Protein AF-A0A511KF56-F1 (afdb_monomer)

Sequence (236 aa):
MLDELYIPGSHETLALHYPLLSSLCQTLPLTSQLTLGIRFLDLRFNLTQKGELWAYHGLVPQRRRAEEVFGEVYSWLEGWEGRQETVIVSIKQENDTPPDLFASVLISLIRSTTPLPSSPSNRTPESLWYTQKEWPQLGDVRGKAVLFCRFAWKGYGLHPVRWLNDQHVAWTTEIGGRDSLVQDWPPSVSRSSTQPLHRSSPLQPPKLPESHTEYRSSLARPSPLFIPQPPQKVGA

Mean predicted aligned error: 12.18 Å

Structure (mmCIF, N/CA/C/O backbone):
data_AF-A0A511KF56-F1
#
_entry.id   AF-A0A511KF56-F1
#
loop_
_atom_site.group_PDB
_atom_site.id
_atom_site.type_symbol
_atom_site.label_atom_id
_atom_site.label_alt_id
_atom_site.label_comp_id
_atom_site.label_asym_id
_atom_site.label_entity_id
_atom_site.label_seq_id
_atom_site.pdbx_PDB_ins_code
_atom_site.Cartn_x
_atom_site.Cartn_y
_atom_site.Cartn_z
_atom_site.occupancy
_atom_site.B_iso_or_equiv
_atom_site.auth_seq_id
_atom_site.auth_comp_id
_atom_site.auth_asym_id
_atom_site.auth_atom_id
_atom_site.pdbx_PDB_model_num
ATOM 1 N N . MET A 1 1 ? -18.863 -9.610 0.327 1.00 93.06 1 MET A N 1
ATOM 2 C CA . MET A 1 1 ? -17.451 -9.627 0.778 1.00 93.06 1 MET A CA 1
ATOM 3 C C . MET A 1 1 ? -16.686 -8.483 0.116 1.00 93.06 1 MET A C 1
ATOM 5 O O . MET A 1 1 ? -17.299 -7.754 -0.654 1.00 93.06 1 MET A O 1
ATOM 9 N N . LEU A 1 2 ? -15.409 -8.249 0.446 1.00 97.12 2 LEU A N 1
ATOM 10 C CA . LEU A 1 2 ? -14.642 -7.152 -0.168 1.00 97.12 2 LEU A CA 1
ATOM 11 C C . LEU A 1 2 ? -14.346 -7.389 -1.664 1.00 97.12 2 LEU A C 1
ATOM 13 O O . LEU A 1 2 ? -14.425 -6.457 -2.454 1.00 97.12 2 LEU A O 1
ATOM 17 N N . ASP A 1 3 ? -14.069 -8.631 -2.054 1.00 95.38 3 ASP A N 1
ATOM 18 C CA . ASP A 1 3 ? -13.770 -9.079 -3.427 1.00 95.38 3 ASP A CA 1
ATOM 19 C C . ASP A 1 3 ? -14.988 -9.128 -4.367 1.00 95.38 3 ASP A C 1
ATOM 21 O O . ASP A 1 3 ? -14.855 -9.450 -5.543 1.00 95.38 3 ASP A O 1
ATOM 25 N N . GLU A 1 4 ? -16.179 -8.797 -3.869 1.00 96.62 4 GLU A N 1
ATOM 26 C CA . GLU A 1 4 ? -17.421 -8.732 -4.655 1.00 96.62 4 GLU A CA 1
ATOM 27 C C . GLU A 1 4 ? -17.756 -7.299 -5.103 1.00 96.62 4 GLU A C 1
ATOM 29 O O . GLU A 1 4 ? -18.782 -7.062 -5.741 1.00 96.62 4 GLU A O 1
ATOM 34 N N . LEU A 1 5 ? -16.917 -6.323 -4.742 1.00 97.44 5 LEU A N 1
ATOM 35 C CA . LEU A 1 5 ? -17.137 -4.909 -5.026 1.00 97.44 5 LEU A CA 1
ATOM 36 C C . LEU A 1 5 ? -16.360 -4.451 -6.261 1.00 97.44 5 LEU A C 1
ATOM 38 O O . LEU A 1 5 ? -15.229 -4.868 -6.506 1.00 97.44 5 LEU A O 1
ATOM 42 N N . TYR A 1 6 ? -16.930 -3.486 -6.980 1.00 98.00 6 TYR A N 1
ATOM 43 C CA . TYR A 1 6 ? -16.180 -2.702 -7.957 1.00 98.00 6 TYR A CA 1
ATOM 44 C C . TYR A 1 6 ? -15.348 -1.649 -7.225 1.00 98.00 6 TYR A C 1
ATOM 46 O O . TYR A 1 6 ? -15.877 -0.644 -6.752 1.00 98.00 6 TYR A O 1
ATOM 54 N N . ILE A 1 7 ? -14.045 -1.901 -7.120 1.00 98.12 7 ILE A N 1
ATOM 55 C CA . ILE A 1 7 ? -13.109 -1.055 -6.381 1.00 98.12 7 ILE A CA 1
ATOM 56 C C . ILE A 1 7 ? -12.202 -0.320 -7.375 1.00 98.12 7 ILE A C 1
ATOM 58 O O . ILE A 1 7 ? -11.411 -0.970 -8.061 1.00 98.12 7 ILE A O 1
ATOM 62 N N . PRO A 1 8 ? -12.270 1.020 -7.472 1.00 98.50 8 PRO A N 1
ATOM 63 C CA . PRO A 1 8 ? -11.330 1.771 -8.290 1.00 98.50 8 PRO A CA 1
ATOM 64 C C . PRO A 1 8 ? -9.941 1.781 -7.638 1.00 98.50 8 PRO A C 1
ATOM 66 O O . PRO A 1 8 ? -9.791 1.978 -6.425 1.00 98.50 8 PRO A O 1
ATOM 69 N N . GLY A 1 9 ? -8.920 1.599 -8.471 1.00 98.44 9 GLY A N 1
ATOM 70 C CA . GLY A 1 9 ? -7.522 1.610 -8.065 1.00 98.44 9 GLY A CA 1
ATOM 71 C C . GLY A 1 9 ? -6.667 2.555 -8.894 1.00 98.44 9 GLY A C 1
ATOM 72 O O . GLY A 1 9 ? -7.066 2.971 -9.982 1.00 98.44 9 GLY A O 1
ATOM 73 N N . SER A 1 10 ? -5.477 2.874 -8.391 1.00 98.25 10 SER A N 1
ATOM 74 C CA . SER A 1 10 ? -4.463 3.625 -9.130 1.00 98.25 10 SER A CA 1
ATOM 75 C C . SER A 1 10 ? -3.207 2.782 -9.352 1.00 98.25 10 SER A C 1
ATOM 77 O O . SER A 1 10 ? -2.616 2.265 -8.408 1.00 98.25 10 SER A O 1
ATOM 79 N N . HIS A 1 11 ? -2.807 2.633 -10.619 1.00 96.31 11 HIS A N 1
ATOM 80 C CA . HIS A 1 11 ? -1.543 2.000 -11.007 1.00 96.31 11 HIS A CA 1
ATOM 81 C C . HIS A 1 11 ? -0.372 2.915 -10.646 1.00 96.31 11 HIS A C 1
ATOM 83 O O . HIS A 1 11 ? -0.421 4.103 -10.983 1.00 96.31 11 HIS A O 1
ATOM 89 N N . GLU A 1 12 ? 0.675 2.369 -10.016 1.00 95.56 12 GLU A N 1
ATOM 90 C CA . GLU A 1 12 ? 1.849 3.143 -9.594 1.00 95.56 12 GLU A CA 1
ATOM 91 C C . GLU A 1 12 ? 1.423 4.416 -8.840 1.00 95.56 12 GLU A C 1
ATOM 93 O O . GLU A 1 12 ? 1.700 5.541 -9.255 1.00 95.56 12 GLU A O 1
ATOM 98 N N . THR A 1 13 ? 0.672 4.253 -7.746 1.00 98.44 13 THR A N 1
ATOM 99 C CA . THR A 1 13 ? -0.042 5.327 -7.025 1.00 98.44 13 THR A CA 1
ATOM 100 C C . THR A 1 13 ? 0.830 6.550 -6.713 1.00 98.44 13 THR A C 1
ATOM 102 O O . THR A 1 13 ? 0.325 7.670 -6.652 1.00 98.44 13 THR A O 1
ATOM 105 N N . LEU A 1 14 ? 2.134 6.350 -6.503 1.00 97.44 14 LEU A N 1
ATOM 106 C CA . LEU A 1 14 ? 3.089 7.396 -6.124 1.00 97.44 14 LEU A CA 1
ATOM 107 C C . LEU A 1 14 ? 3.925 7.927 -7.300 1.00 97.44 14 LEU A C 1
ATOM 109 O O . LEU A 1 14 ? 4.805 8.759 -7.086 1.00 97.44 14 LEU A O 1
ATOM 113 N N . ALA A 1 15 ? 3.676 7.464 -8.527 1.00 95.44 15 ALA A N 1
ATOM 114 C CA . ALA A 1 15 ? 4.415 7.854 -9.723 1.00 95.44 15 ALA A CA 1
ATOM 115 C C . ALA A 1 15 ? 4.021 9.257 -10.215 1.00 95.44 15 ALA A C 1
ATOM 117 O O . ALA A 1 15 ? 3.260 9.410 -11.176 1.00 95.44 15 ALA A O 1
ATOM 118 N N . LEU A 1 16 ? 4.545 10.270 -9.515 1.00 92.69 16 LEU A N 1
ATOM 119 C CA . LEU A 1 16 ? 4.335 11.711 -9.724 1.00 92.69 16 LEU A CA 1
ATOM 120 C C . LEU A 1 16 ? 5.578 12.423 -10.285 1.00 92.69 16 LEU A C 1
ATOM 122 O O . LEU A 1 16 ? 5.525 13.613 -10.604 1.00 92.69 16 LEU A O 1
ATOM 126 N N . HIS A 1 17 ? 6.717 11.730 -10.369 1.00 87.62 17 HIS A N 1
ATOM 127 C CA . HIS A 1 17 ? 8.004 12.322 -10.712 1.00 87.62 17 HIS A CA 1
ATOM 128 C C . HIS A 1 17 ? 8.649 11.683 -11.951 1.00 87.62 17 HIS A C 1
ATOM 130 O O . HIS A 1 17 ? 8.542 10.485 -12.218 1.00 87.62 17 HIS A O 1
ATOM 136 N N . TYR A 1 18 ? 9.371 12.530 -12.687 1.00 74.25 18 TYR A N 1
ATOM 137 C CA . TYR A 1 18 ? 10.144 12.224 -13.892 1.00 74.25 18 TYR A CA 1
ATOM 138 C C . TYR A 1 18 ? 11.656 12.267 -13.562 1.00 74.25 18 TYR A C 1
ATOM 140 O O . TYR A 1 18 ? 12.053 12.860 -12.552 1.00 74.25 18 TYR A O 1
ATOM 148 N N . PRO A 1 19 ? 12.514 11.618 -14.372 1.00 65.44 19 PRO A N 1
ATOM 149 C CA . PRO A 1 19 ? 12.907 12.261 -15.628 1.00 65.44 19 PRO A CA 1
ATOM 150 C C . PRO A 1 19 ? 12.342 11.621 -16.904 1.00 65.44 19 PRO A C 1
ATOM 152 O O . PRO A 1 19 ? 12.416 12.237 -17.963 1.00 65.44 19 PRO A O 1
ATOM 155 N N . LEU A 1 20 ? 11.759 10.424 -16.827 1.00 67.19 20 LEU A N 1
ATOM 156 C CA . LEU A 1 20 ? 11.160 9.740 -17.975 1.00 67.19 20 LEU A CA 1
ATOM 157 C C . LEU A 1 20 ? 9.648 9.980 -17.980 1.00 67.19 20 LEU A C 1
ATOM 159 O O . LEU A 1 20 ? 8.991 9.744 -16.976 1.00 67.19 20 LEU A O 1
ATOM 163 N N . LEU A 1 21 ? 9.066 10.417 -19.102 1.00 64.31 21 LEU A N 1
ATOM 164 C CA . LEU A 1 21 ? 7.606 10.605 -19.187 1.00 64.31 21 LEU A CA 1
ATOM 165 C C . LEU A 1 21 ? 6.833 9.309 -18.896 1.00 64.31 21 LEU A C 1
ATOM 167 O O . LEU A 1 21 ? 5.733 9.364 -18.359 1.00 64.31 21 LEU A O 1
ATOM 171 N N . SER A 1 22 ? 7.427 8.148 -19.191 1.00 72.25 22 SER A N 1
ATOM 172 C CA . SER A 1 22 ? 6.848 6.840 -18.874 1.00 72.25 22 SER A CA 1
ATOM 173 C C . SER A 1 22 ? 6.740 6.558 -17.373 1.00 72.25 22 SER A C 1
ATOM 175 O O . SER A 1 22 ? 5.998 5.659 -17.001 1.00 72.25 22 SER A O 1
ATOM 177 N N . SER A 1 23 ? 7.449 7.303 -16.513 1.00 77.94 23 SER A N 1
ATOM 178 C CA . SER A 1 23 ? 7.392 7.133 -15.057 1.00 77.94 23 SER A CA 1
ATOM 179 C C . SER A 1 23 ? 6.344 8.013 -14.370 1.00 77.94 23 SER A C 1
ATOM 181 O O . SER A 1 23 ? 6.337 8.078 -13.145 1.00 77.94 23 SER A O 1
ATOM 183 N N . LEU A 1 24 ? 5.485 8.706 -15.129 1.00 88.25 24 LEU A N 1
ATOM 184 C CA . LEU A 1 24 ? 4.359 9.479 -14.607 1.00 88.25 24 LEU A CA 1
ATOM 185 C C . LEU A 1 24 ? 3.056 8.708 -14.852 1.00 88.25 24 LEU A C 1
ATOM 187 O O . LEU A 1 24 ? 2.599 8.605 -15.989 1.00 88.25 24 LEU A O 1
ATOM 191 N N . CYS A 1 25 ? 2.450 8.179 -13.790 1.00 92.50 25 CYS A N 1
ATOM 192 C CA . CYS A 1 25 ? 1.157 7.487 -13.878 1.00 92.50 25 CYS A CA 1
ATOM 193 C C . CYS A 1 25 ? 0.024 8.264 -13.218 1.00 92.50 25 CYS A C 1
ATOM 195 O O . CYS A 1 25 ? -1.136 8.043 -13.553 1.00 92.50 25 CYS A O 1
ATOM 197 N N . GLN A 1 26 ? 0.355 9.162 -12.292 1.00 95.50 26 GLN A N 1
ATOM 198 C CA . GLN A 1 26 ? -0.613 9.928 -11.522 1.00 95.50 26 GLN A CA 1
ATOM 199 C C . GLN A 1 26 ? -0.331 11.425 -11.652 1.00 95.50 26 GLN A C 1
ATOM 201 O O . GLN A 1 26 ? 0.786 11.848 -11.942 1.00 95.50 26 GLN A O 1
ATOM 206 N N . THR A 1 27 ? -1.356 12.241 -11.422 1.00 94.75 27 THR A N 1
ATOM 207 C CA . THR A 1 27 ? -1.245 13.711 -11.352 1.00 94.75 27 THR A CA 1
ATOM 208 C C . THR A 1 27 ? -1.659 14.264 -9.992 1.00 94.75 27 THR A C 1
ATOM 210 O O . THR A 1 27 ? -1.502 15.456 -9.736 1.00 94.75 27 THR A O 1
ATOM 213 N N . LEU A 1 28 ? -2.177 13.403 -9.111 1.00 97.00 28 LEU A N 1
ATOM 214 C CA . LEU A 1 28 ? -2.711 13.766 -7.806 1.00 97.00 28 LEU A CA 1
ATOM 215 C C . LEU A 1 28 ? -1.928 13.074 -6.685 1.00 97.00 28 LEU A C 1
ATOM 217 O O . LEU A 1 28 ? -1.589 11.896 -6.823 1.00 97.00 28 LEU A O 1
ATOM 221 N N . PRO A 1 29 ? -1.680 13.759 -5.556 1.00 97.12 29 PRO A N 1
ATOM 222 C CA . PRO A 1 29 ? -1.069 13.131 -4.393 1.00 97.12 29 PRO A CA 1
ATOM 223 C C . PRO A 1 29 ? -1.988 12.054 -3.802 1.00 97.12 29 PRO A C 1
ATOM 225 O O . PRO A 1 29 ? -3.200 12.052 -4.029 1.00 97.12 29 PRO A O 1
ATOM 228 N N . LEU A 1 30 ? -1.400 11.153 -3.013 1.00 98.38 30 LEU A N 1
ATOM 229 C CA . LEU A 1 30 ? -2.086 10.020 -2.389 1.00 98.38 30 LEU A CA 1
ATOM 230 C C . LEU A 1 30 ? -3.368 10.432 -1.647 1.00 98.38 30 LEU A C 1
ATOM 232 O O . LEU A 1 30 ? -4.427 9.856 -1.886 1.00 98.38 30 LEU A O 1
ATOM 236 N N . THR A 1 31 ? -3.299 11.451 -0.789 1.00 97.00 31 THR A N 1
ATOM 237 C CA . THR A 1 31 ? -4.468 11.933 -0.035 1.00 97.00 31 THR A CA 1
ATOM 238 C C . THR A 1 31 ? -5.609 12.388 -0.941 1.00 97.00 31 THR A C 1
ATOM 240 O O . THR A 1 31 ? -6.760 12.054 -0.681 1.00 97.00 31 THR A O 1
ATOM 243 N N . SER A 1 32 ? -5.311 13.082 -2.044 1.00 98.25 32 SER A N 1
ATOM 244 C CA . SER A 1 32 ? -6.328 13.481 -3.022 1.00 98.25 32 SER A CA 1
ATOM 245 C C . SER A 1 32 ? -6.925 12.286 -3.763 1.00 98.25 32 SER A C 1
ATOM 247 O O . SER A 1 32 ? -8.130 12.273 -3.993 1.00 98.25 32 SER A O 1
ATOM 249 N N . GLN A 1 33 ? -6.123 11.273 -4.110 1.00 98.62 33 GLN A N 1
ATOM 250 C CA . GLN A 1 33 ? -6.638 10.037 -4.711 1.00 98.62 33 GLN A CA 1
ATOM 251 C C . GLN A 1 33 ? -7.635 9.343 -3.769 1.00 98.62 33 GLN A C 1
ATOM 253 O O . GLN A 1 33 ? -8.717 8.949 -4.205 1.00 98.62 33 GLN A O 1
ATOM 258 N N . LEU A 1 34 ? -7.312 9.262 -2.472 1.00 98.56 34 LEU A N 1
ATOM 259 C CA . LEU A 1 34 ? -8.204 8.710 -1.449 1.00 98.56 34 LEU A CA 1
ATOM 260 C C . LEU A 1 34 ? -9.501 9.527 -1.329 1.00 98.56 34 LEU A C 1
ATOM 262 O O . LEU A 1 34 ? -10.582 8.951 -1.409 1.00 98.56 34 LEU A O 1
ATOM 266 N N . THR A 1 35 ? -9.431 10.857 -1.231 1.00 97.62 35 THR A N 1
ATOM 267 C CA . THR A 1 35 ? -10.632 11.718 -1.178 1.00 97.62 35 THR A CA 1
ATOM 268 C C . THR A 1 35 ? -11.516 11.593 -2.425 1.00 97.62 35 THR A C 1
ATOM 270 O O . THR A 1 35 ? -12.730 11.751 -2.342 1.00 97.62 35 THR A O 1
ATOM 273 N N . LEU A 1 36 ? -10.934 11.293 -3.588 1.00 98.12 36 LEU A N 1
ATOM 274 C CA . LEU A 1 36 ? -11.670 11.104 -4.844 1.00 98.12 36 LEU A CA 1
ATOM 275 C C . LEU A 1 36 ? -12.183 9.671 -5.053 1.00 98.12 36 LEU A C 1
ATOM 277 O O . LEU A 1 36 ? -12.691 9.352 -6.127 1.00 98.12 36 LEU A O 1
ATOM 281 N N . GLY A 1 37 ? -12.081 8.813 -4.037 1.00 98.12 37 GLY A N 1
ATOM 282 C CA . GLY A 1 37 ? -12.701 7.492 -4.039 1.00 98.12 37 GLY A CA 1
ATOM 283 C C . GLY A 1 37 ? -11.796 6.347 -4.482 1.00 98.12 37 GLY A C 1
ATOM 284 O O . GLY A 1 37 ? -12.292 5.231 -4.596 1.00 98.12 37 GLY A O 1
ATOM 285 N N . ILE A 1 38 ? -10.490 6.558 -4.696 1.00 98.69 38 ILE A N 1
ATOM 286 C CA . ILE A 1 38 ? -9.555 5.439 -4.904 1.00 98.69 38 ILE A CA 1
ATOM 287 C C . ILE A 1 38 ? -9.480 4.607 -3.619 1.00 98.69 38 ILE A C 1
ATOM 289 O O . ILE A 1 38 ? -9.321 5.146 -2.520 1.00 98.69 38 ILE A O 1
ATOM 293 N N . ARG A 1 39 ? -9.612 3.284 -3.753 1.00 98.69 39 ARG A N 1
ATOM 294 C CA . ARG A 1 39 ? -9.597 2.326 -2.631 1.00 98.69 39 ARG A CA 1
ATOM 295 C C . ARG A 1 39 ? -8.690 1.116 -2.881 1.00 98.69 39 ARG A C 1
ATOM 297 O O . ARG A 1 39 ? -8.600 0.246 -2.022 1.00 98.69 39 ARG A O 1
ATOM 304 N N . PHE A 1 40 ? -7.977 1.077 -4.007 1.00 98.75 40 PHE A N 1
ATOM 305 C CA . PHE A 1 40 ? -6.888 0.133 -4.263 1.00 98.75 40 PHE A CA 1
ATOM 306 C C . PHE A 1 40 ? -5.625 0.903 -4.673 1.00 98.75 40 PHE A C 1
ATOM 308 O O . PHE A 1 40 ? -5.606 1.580 -5.699 1.00 98.75 40 PHE A O 1
ATOM 315 N N . LEU A 1 41 ? -4.568 0.814 -3.871 1.00 98.88 41 LEU A N 1
ATOM 316 C CA . LEU A 1 41 ? -3.307 1.523 -4.094 1.00 98.88 41 LEU A CA 1
ATOM 317 C C . LEU A 1 41 ? -2.236 0.537 -4.558 1.00 98.88 41 LEU A C 1
ATOM 319 O O . LEU A 1 41 ? -1.963 -0.428 -3.850 1.00 98.88 41 LEU A O 1
ATOM 323 N N . ASP A 1 42 ? -1.609 0.783 -5.706 1.00 98.56 42 ASP A N 1
ATOM 324 C CA . ASP A 1 42 ? -0.425 0.053 -6.167 1.00 98.56 42 ASP A CA 1
ATOM 325 C C . ASP A 1 42 ? 0.839 0.800 -5.722 1.00 98.56 42 ASP A C 1
ATOM 327 O O . ASP A 1 42 ? 1.314 1.725 -6.387 1.00 98.56 42 ASP A O 1
ATOM 331 N N . LEU A 1 43 ? 1.358 0.424 -4.552 1.00 98.56 43 LEU A N 1
ATOM 332 C CA . LEU A 1 43 ? 2.569 0.980 -3.959 1.00 98.56 43 LEU A CA 1
ATOM 333 C C . LEU A 1 43 ? 3.774 0.106 -4.292 1.00 98.56 43 LEU A C 1
ATOM 335 O O . LEU A 1 43 ? 3.788 -1.103 -4.052 1.00 98.56 43 LEU A O 1
ATOM 339 N N . ARG A 1 44 ? 4.823 0.733 -4.812 1.00 98.00 44 ARG A N 1
ATOM 340 C CA . ARG A 1 44 ? 6.001 0.033 -5.314 1.00 98.00 44 ARG A CA 1
ATOM 341 C C . ARG A 1 44 ? 7.259 0.584 -4.674 1.00 98.00 44 ARG A C 1
ATOM 343 O O . ARG A 1 44 ? 7.478 1.796 -4.683 1.00 98.00 44 ARG A O 1
ATOM 350 N N . PHE A 1 45 ? 8.064 -0.293 -4.078 1.00 98.31 45 PHE A N 1
ATOM 351 C CA . PHE A 1 45 ? 9.199 0.117 -3.257 1.00 98.31 45 PHE A CA 1
ATOM 352 C C . PHE A 1 45 ? 10.491 -0.618 -3.606 1.00 98.31 45 PHE A C 1
ATOM 354 O O . PHE A 1 45 ? 10.500 -1.818 -3.878 1.00 98.31 45 PHE A O 1
ATOM 361 N N . ASN A 1 46 ? 11.601 0.106 -3.481 1.00 97.62 46 ASN A N 1
ATOM 362 C CA . ASN A 1 46 ? 12.943 -0.451 -3.399 1.00 97.62 46 ASN A CA 1
ATOM 363 C C . ASN A 1 46 ? 13.405 -0.482 -1.947 1.00 97.62 46 ASN A C 1
ATOM 365 O O . ASN A 1 46 ? 13.263 0.511 -1.229 1.00 97.62 46 ASN A O 1
ATOM 369 N N . LEU A 1 47 ? 14.036 -1.587 -1.552 1.00 98.12 47 LEU A N 1
ATOM 370 C CA . LEU A 1 47 ? 14.832 -1.637 -0.333 1.00 98.12 47 LEU A CA 1
ATOM 371 C C . LEU A 1 47 ? 16.227 -1.069 -0.606 1.00 98.12 47 LEU A C 1
ATOM 373 O O . LEU A 1 47 ? 16.964 -1.584 -1.451 1.00 98.12 47 LEU A O 1
ATOM 377 N N . THR A 1 48 ? 16.589 -0.001 0.098 1.00 96.94 48 THR A N 1
ATOM 378 C CA . THR A 1 48 ? 17.906 0.632 -0.017 1.00 96.94 48 THR A CA 1
ATOM 379 C C . THR A 1 48 ? 18.951 -0.102 0.822 1.00 96.94 48 THR A C 1
ATOM 381 O O . THR A 1 48 ? 18.633 -0.817 1.770 1.00 96.94 48 THR A O 1
ATOM 384 N N . GLN A 1 49 ? 20.233 0.143 0.537 1.00 94.62 49 GLN A N 1
ATOM 385 C CA . GLN A 1 49 ? 21.350 -0.385 1.336 1.00 94.62 49 GLN A CA 1
ATOM 386 C C . GLN A 1 49 ? 21.327 0.075 2.804 1.00 94.62 49 GLN A C 1
ATOM 388 O O . GLN A 1 49 ? 21.949 -0.557 3.651 1.00 94.62 49 GLN A O 1
ATOM 393 N N . LYS A 1 50 ? 20.609 1.163 3.112 1.00 95.19 50 LYS A N 1
ATOM 394 C CA . LYS A 1 50 ? 20.422 1.667 4.480 1.00 95.19 50 LYS A CA 1
ATOM 395 C C . LYS A 1 50 ? 19.294 0.954 5.236 1.00 95.19 50 LYS A C 1
ATOM 397 O O . LYS A 1 50 ? 19.043 1.294 6.384 1.00 95.19 50 LYS A O 1
ATOM 402 N N . GLY A 1 51 ? 18.613 -0.009 4.609 1.00 96.38 51 GLY A N 1
ATOM 403 C CA . GLY A 1 51 ? 17.481 -0.712 5.212 1.00 96.38 51 GLY A CA 1
ATOM 404 C C . GLY A 1 51 ? 16.165 0.067 5.150 1.00 96.38 51 GLY A C 1
ATOM 405 O O . GLY A 1 51 ? 15.271 -0.192 5.946 1.00 96.38 51 GLY A O 1
ATOM 406 N N . GLU A 1 52 ? 16.037 1.026 4.229 1.00 97.12 52 GLU A N 1
ATOM 407 C CA . GLU A 1 52 ? 14.840 1.865 4.088 1.00 97.12 52 GLU A CA 1
ATOM 408 C C . GLU A 1 52 ? 14.031 1.472 2.850 1.00 97.12 52 GLU A C 1
ATOM 410 O O . GLU A 1 52 ? 14.605 1.135 1.813 1.00 97.12 52 GLU A O 1
ATOM 415 N N . LEU A 1 53 ? 12.706 1.606 2.923 1.00 98.38 53 LEU A N 1
ATOM 416 C CA . LEU A 1 53 ? 11.816 1.432 1.776 1.00 98.38 53 LEU A CA 1
ATOM 417 C C . LEU A 1 53 ? 11.483 2.786 1.144 1.00 98.38 53 LEU A C 1
ATOM 419 O O . LEU A 1 53 ? 10.901 3.666 1.784 1.00 98.38 53 LEU A O 1
ATOM 423 N N . TRP A 1 54 ? 11.835 2.936 -0.130 1.00 98.25 54 TRP A N 1
ATOM 424 C CA . TRP A 1 54 ? 11.599 4.145 -0.919 1.00 98.25 54 TRP A CA 1
ATOM 425 C C . TRP A 1 54 ? 10.752 3.838 -2.143 1.00 98.25 54 TRP A C 1
ATOM 427 O O . TRP A 1 54 ? 10.928 2.788 -2.756 1.00 98.25 54 TRP A O 1
ATOM 437 N N . ALA A 1 55 ? 9.842 4.744 -2.498 1.00 97.88 55 ALA A N 1
ATOM 438 C CA . ALA A 1 55 ? 8.939 4.574 -3.630 1.00 97.88 55 ALA A CA 1
ATOM 439 C C . ALA A 1 55 ? 9.683 4.700 -4.965 1.00 97.88 55 ALA A C 1
ATOM 441 O O . ALA A 1 55 ? 10.479 5.629 -5.150 1.00 97.88 55 ALA A O 1
ATOM 442 N N . TYR A 1 56 ? 9.408 3.785 -5.893 1.00 95.50 56 TYR A N 1
ATOM 443 C CA . TYR A 1 56 ? 10.026 3.723 -7.218 1.00 95.50 56 TYR A CA 1
ATOM 444 C C . TYR A 1 56 ? 9.005 3.323 -8.277 1.00 95.50 56 TYR A C 1
ATOM 446 O O . TYR A 1 56 ? 8.114 2.534 -8.001 1.00 95.50 56 TYR A O 1
ATOM 454 N N . HIS A 1 57 ? 9.204 3.832 -9.491 1.00 93.62 57 HIS A N 1
ATOM 455 C CA . HIS A 1 57 ? 8.598 3.309 -10.712 1.00 93.62 57 HIS A CA 1
ATOM 456 C C . HIS A 1 57 ? 9.746 2.757 -11.561 1.00 93.62 57 HIS A C 1
ATOM 458 O O . HIS A 1 57 ? 10.496 3.529 -12.175 1.00 93.62 57 HIS A O 1
ATOM 464 N N . GLY A 1 58 ? 9.932 1.435 -11.564 1.00 89.00 58 GLY A N 1
ATOM 465 C CA . GLY A 1 58 ? 11.122 0.800 -12.130 1.00 89.00 58 GLY A CA 1
ATOM 466 C C . GLY A 1 58 ? 12.404 1.417 -11.558 1.00 89.00 58 GLY A C 1
ATOM 467 O O . GLY A 1 58 ? 12.644 1.408 -10.353 1.00 89.00 58 GLY A O 1
ATOM 468 N N . LEU A 1 59 ? 13.221 2.030 -12.419 1.00 89.31 59 LEU A N 1
ATOM 469 C CA . LEU A 1 59 ? 14.477 2.678 -12.013 1.00 89.31 59 LEU A CA 1
ATOM 470 C C . LEU A 1 59 ? 14.311 4.122 -11.503 1.00 89.31 59 LEU A C 1
ATOM 472 O O . LEU A 1 59 ? 15.289 4.724 -11.058 1.00 89.31 59 LEU A O 1
ATOM 476 N N . VAL A 1 60 ? 13.111 4.708 -11.580 1.00 92.12 60 VAL A N 1
ATOM 477 C CA . VAL A 1 60 ? 12.898 6.129 -11.274 1.00 92.12 60 VAL A CA 1
ATOM 478 C C . VAL A 1 60 ? 12.438 6.323 -9.823 1.00 92.12 60 VAL A C 1
ATOM 480 O O . VAL A 1 60 ? 11.326 5.904 -9.487 1.00 92.12 60 VAL A O 1
ATOM 483 N N . PRO A 1 61 ? 13.229 7.004 -8.967 1.00 93.75 61 PRO A N 1
ATOM 484 C CA . PRO A 1 61 ? 12.834 7.293 -7.594 1.00 93.75 61 PRO A CA 1
ATOM 485 C C . PRO A 1 61 ? 11.678 8.293 -7.548 1.00 93.75 61 PRO A C 1
ATOM 487 O O . PRO A 1 61 ? 11.752 9.380 -8.123 1.00 93.75 61 PRO A O 1
ATOM 490 N N . GLN A 1 62 ? 10.652 7.970 -6.765 1.00 95.75 62 GLN A N 1
ATOM 491 C CA . GLN A 1 62 ? 9.469 8.810 -6.567 1.00 95.75 62 GLN A CA 1
ATOM 492 C C . GLN A 1 62 ? 9.565 9.690 -5.315 1.00 95.75 62 GLN A C 1
ATOM 494 O O . GLN A 1 62 ? 8.588 10.306 -4.917 1.00 95.75 62 GLN A O 1
ATOM 499 N N . ARG A 1 63 ? 10.753 9.789 -4.699 1.00 94.69 63 ARG A N 1
ATOM 500 C CA . ARG A 1 63 ? 11.073 10.748 -3.617 1.00 94.69 63 ARG A CA 1
ATOM 501 C C . ARG A 1 63 ? 10.165 10.663 -2.382 1.00 94.69 63 ARG A C 1
ATOM 503 O O . ARG A 1 63 ? 10.020 11.645 -1.662 1.00 94.69 63 ARG A O 1
ATOM 510 N N . ARG A 1 64 ? 9.576 9.497 -2.126 1.00 96.62 64 ARG A N 1
ATOM 511 C CA . ARG A 1 64 ? 8.688 9.244 -0.987 1.00 96.62 64 ARG A CA 1
ATOM 512 C C . ARG A 1 64 ? 9.185 8.038 -0.205 1.00 96.62 64 ARG A C 1
ATOM 514 O O . ARG A 1 64 ? 9.439 6.990 -0.804 1.00 96.62 64 ARG A O 1
ATOM 521 N N . ARG A 1 65 ? 9.313 8.172 1.116 1.00 97.62 65 ARG A N 1
ATOM 522 C CA . ARG A 1 65 ? 9.589 7.033 2.005 1.00 97.62 65 ARG A CA 1
ATOM 523 C C . ARG A 1 65 ? 8.293 6.293 2.309 1.00 97.62 65 ARG A C 1
ATOM 525 O O . ARG A 1 65 ? 7.250 6.924 2.467 1.00 97.62 65 ARG A O 1
ATOM 532 N N . ALA A 1 66 ? 8.356 4.969 2.433 1.00 97.75 66 ALA A N 1
ATOM 533 C CA . ALA A 1 66 ? 7.183 4.171 2.792 1.00 97.75 66 ALA A CA 1
ATOM 534 C C . ALA A 1 66 ? 6.586 4.591 4.151 1.00 97.75 66 ALA A C 1
ATOM 536 O O . ALA A 1 66 ? 5.371 4.601 4.298 1.00 97.75 66 ALA A O 1
ATOM 537 N N . GLU A 1 67 ? 7.422 5.025 5.101 1.00 96.00 67 GLU A N 1
ATOM 538 C CA . GLU A 1 67 ? 6.993 5.561 6.403 1.00 96.00 67 GLU A CA 1
ATOM 539 C C . GLU A 1 67 ? 6.041 6.760 6.257 1.00 96.00 67 GLU A C 1
ATOM 541 O O . GLU A 1 67 ? 4.958 6.782 6.836 1.00 96.00 67 GLU A O 1
ATOM 546 N N . GLU A 1 68 ? 6.406 7.735 5.418 1.00 96.06 68 GLU A N 1
ATOM 547 C CA . GLU A 1 68 ? 5.587 8.925 5.149 1.00 96.06 68 GLU A CA 1
ATOM 548 C C . GLU A 1 68 ? 4.266 8.545 4.473 1.00 96.06 68 GLU A C 1
ATOM 550 O O . GLU A 1 68 ? 3.213 9.103 4.767 1.00 96.06 68 GLU A O 1
ATOM 555 N N . VAL A 1 69 ? 4.329 7.584 3.550 1.00 97.44 69 VAL A N 1
ATOM 556 C CA . VAL A 1 69 ? 3.168 7.076 2.813 1.00 97.44 69 VAL A CA 1
ATOM 557 C C . VAL A 1 69 ? 2.194 6.371 3.758 1.00 97.44 69 VAL A C 1
ATOM 559 O O . VAL A 1 69 ? 0.996 6.639 3.705 1.00 97.44 69 VAL A O 1
ATOM 562 N N . PHE A 1 70 ? 2.682 5.512 4.653 1.00 96.69 70 PHE A N 1
ATOM 563 C CA . PHE A 1 70 ? 1.837 4.846 5.644 1.00 96.69 70 PHE A CA 1
ATOM 564 C C . PHE A 1 70 ? 1.259 5.834 6.655 1.00 96.69 70 PHE A C 1
ATOM 566 O O . PHE A 1 70 ? 0.078 5.728 6.973 1.00 96.69 70 PHE A O 1
ATOM 573 N N . GLY A 1 71 ? 2.019 6.852 7.066 1.00 95.06 71 GLY A N 1
ATOM 574 C CA . GLY A 1 71 ? 1.495 7.951 7.878 1.00 95.06 71 GLY A CA 1
ATOM 575 C C . GLY A 1 71 ? 0.309 8.672 7.221 1.00 95.06 71 GLY A C 1
ATOM 576 O O . GLY A 1 71 ? -0.694 8.937 7.887 1.00 95.06 71 GLY A O 1
ATOM 577 N N . GLU A 1 72 ? 0.364 8.936 5.910 1.00 96.38 72 GLU A N 1
ATOM 578 C CA . GLU A 1 72 ? -0.765 9.511 5.158 1.00 96.38 72 GLU A CA 1
ATOM 579 C C . GLU A 1 72 ? -1.975 8.566 5.100 1.00 96.38 72 GLU A C 1
ATOM 581 O O . GLU A 1 72 ? -3.105 9.002 5.336 1.00 96.38 72 GLU A O 1
ATOM 586 N N . VAL A 1 73 ? -1.752 7.270 4.843 1.00 97.25 73 VAL A N 1
ATOM 587 C CA . VAL A 1 73 ? -2.825 6.259 4.844 1.00 97.25 73 VAL A CA 1
ATOM 588 C C . VAL A 1 73 ? -3.493 6.181 6.216 1.00 97.25 73 VAL A C 1
ATOM 590 O O . VAL A 1 73 ? -4.720 6.172 6.296 1.00 97.25 73 VAL A O 1
ATOM 593 N N . TYR A 1 74 ? -2.716 6.160 7.299 1.00 95.69 74 TYR A N 1
ATOM 594 C CA . TYR A 1 74 ? -3.249 6.082 8.661 1.00 95.69 74 TYR A CA 1
ATOM 595 C C . TYR A 1 74 ? -4.037 7.336 9.008 1.00 95.69 74 TYR A C 1
ATOM 597 O O . TYR A 1 74 ? -5.164 7.236 9.484 1.00 95.69 74 TYR A O 1
ATOM 605 N N . SER A 1 75 ? -3.497 8.507 8.667 1.00 94.88 75 SER A N 1
ATOM 606 C CA . SER A 1 75 ? -4.189 9.781 8.858 1.00 94.88 75 SER A CA 1
ATOM 607 C C . SER A 1 75 ? -5.552 9.795 8.163 1.00 94.88 75 SER A C 1
ATOM 609 O O . SER A 1 75 ? -6.539 10.240 8.748 1.00 94.88 75 SER A O 1
ATOM 611 N N . TRP A 1 76 ? -5.636 9.265 6.938 1.00 97.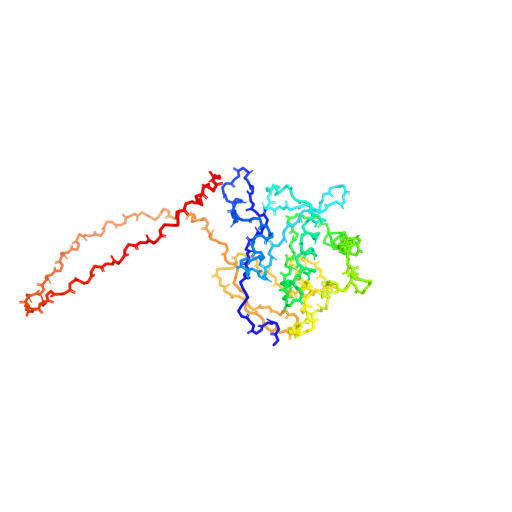12 76 TRP A N 1
ATOM 612 C CA . TRP A 1 76 ? -6.906 9.142 6.223 1.00 97.12 76 TRP A CA 1
ATOM 613 C C . TRP A 1 76 ? -7.848 8.120 6.877 1.00 97.12 76 TRP A C 1
ATOM 615 O O . TRP A 1 76 ? -8.999 8.460 7.150 1.00 97.12 76 TRP A O 1
ATOM 625 N N . LEU A 1 77 ? -7.363 6.912 7.199 1.00 96.81 77 LEU A N 1
ATOM 626 C CA . LEU A 1 77 ? -8.134 5.853 7.875 1.00 96.81 77 LEU A CA 1
ATOM 627 C C . LEU A 1 77 ? -8.692 6.291 9.234 1.00 96.81 77 LEU A C 1
ATOM 629 O O . LEU A 1 77 ? -9.700 5.760 9.697 1.00 96.81 77 LEU A O 1
ATOM 633 N N . GLU A 1 78 ? -8.019 7.222 9.902 1.00 93.75 78 GLU A N 1
ATOM 634 C CA . GLU A 1 78 ? -8.425 7.777 11.193 1.00 93.75 78 GLU A CA 1
ATOM 635 C C . GLU A 1 78 ? -9.336 8.994 11.078 1.00 93.75 78 GLU A C 1
ATOM 637 O O . GLU A 1 78 ? -9.995 9.348 12.063 1.00 93.75 78 GLU A O 1
ATOM 642 N N . GLY A 1 79 ? -9.423 9.584 9.888 1.00 93.81 79 GLY A N 1
ATOM 643 C CA . GLY A 1 79 ? -10.394 10.607 9.540 1.00 93.81 79 GLY A CA 1
ATOM 644 C C . GLY A 1 79 ? -11.823 10.067 9.477 1.00 93.81 79 GLY A C 1
ATOM 645 O O . GLY A 1 79 ? -12.076 8.863 9.504 1.00 93.81 79 GLY A O 1
ATOM 646 N N . TRP A 1 80 ? -12.787 10.984 9.391 1.00 92.69 80 TRP A N 1
ATOM 647 C CA . TRP A 1 80 ? -14.213 10.638 9.374 1.00 92.69 80 TRP A CA 1
ATOM 648 C C . TRP A 1 80 ? -14.566 9.674 8.224 1.00 92.69 80 TRP A C 1
ATOM 650 O O . TRP A 1 80 ? -15.266 8.691 8.450 1.00 92.69 80 TRP A O 1
ATOM 660 N N . GLU A 1 81 ? -14.040 9.946 7.024 1.00 95.06 81 GLU A N 1
ATOM 661 C CA . GLU A 1 81 ? -14.274 9.146 5.819 1.00 95.06 81 GLU A CA 1
ATOM 662 C C . GLU A 1 81 ? -13.618 7.768 5.960 1.00 95.06 81 GLU A C 1
ATOM 664 O O . GLU A 1 81 ? -14.295 6.744 5.893 1.00 95.06 81 GLU A O 1
ATOM 669 N N . GLY A 1 82 ? -12.313 7.736 6.243 1.00 95.88 82 GLY A N 1
ATOM 670 C CA . GLY A 1 82 ? -11.549 6.494 6.310 1.00 95.88 82 GLY A CA 1
ATOM 671 C C . GLY A 1 82 ? -12.034 5.518 7.381 1.00 95.88 82 GLY A C 1
ATOM 672 O O . GLY A 1 82 ? -11.952 4.313 7.171 1.00 95.88 82 GLY A O 1
ATOM 673 N N . ARG A 1 83 ? -12.627 5.995 8.486 1.00 95.31 83 ARG A N 1
ATOM 674 C CA . ARG A 1 83 ? -13.221 5.127 9.524 1.00 95.31 83 ARG A CA 1
ATOM 675 C C . ARG A 1 83 ? -14.410 4.306 9.032 1.00 95.31 83 ARG A C 1
ATOM 677 O O . ARG A 1 83 ? -14.684 3.253 9.601 1.00 95.31 83 ARG A O 1
ATOM 684 N N . GLN A 1 84 ? -15.121 4.790 8.017 1.00 96.75 84 GLN A N 1
ATOM 685 C CA . GLN A 1 84 ? -16.239 4.078 7.399 1.00 96.75 84 GLN A CA 1
ATOM 686 C C . GLN A 1 84 ? -15.813 3.309 6.148 1.00 96.75 84 GLN A C 1
ATOM 688 O O . GLN A 1 84 ? -16.551 2.450 5.679 1.00 96.75 84 GLN A O 1
ATOM 693 N N . GLU A 1 85 ? -14.621 3.571 5.632 1.00 98.31 85 GLU A N 1
ATOM 694 C CA . GLU A 1 85 ? -14.102 3.016 4.388 1.00 98.31 85 GLU A CA 1
ATOM 695 C C . GLU A 1 85 ? -12.978 2.005 4.654 1.00 98.31 85 GLU A C 1
ATOM 697 O O . GLU A 1 85 ? -12.595 1.748 5.791 1.00 98.31 85 GLU A O 1
ATOM 702 N N . THR A 1 86 ? -12.445 1.387 3.608 1.00 98.69 86 THR A N 1
ATOM 703 C CA . THR A 1 86 ? -11.257 0.528 3.688 1.00 98.69 86 THR A CA 1
ATOM 704 C C . THR A 1 86 ? -10.403 0.748 2.454 1.00 98.69 86 THR A C 1
ATOM 706 O O . THR A 1 86 ? -10.928 1.113 1.407 1.00 98.69 86 THR A O 1
ATOM 709 N N . VAL A 1 87 ? -9.097 0.528 2.549 1.00 98.81 87 VAL A N 1
ATOM 710 C CA . VAL A 1 87 ? -8.194 0.644 1.401 1.00 98.81 87 VAL A CA 1
ATOM 711 C C . VAL A 1 87 ? -7.378 -0.628 1.249 1.00 98.81 87 VAL A C 1
ATOM 713 O O . VAL A 1 87 ? -6.771 -1.104 2.204 1.00 98.81 87 VAL A O 1
ATOM 716 N N . ILE A 1 88 ? -7.349 -1.189 0.047 1.00 98.81 88 ILE A N 1
ATOM 717 C CA . ILE A 1 88 ? -6.439 -2.278 -0.297 1.00 98.81 88 ILE A CA 1
ATOM 718 C C . ILE A 1 88 ? -5.101 -1.649 -0.667 1.00 98.81 88 ILE A C 1
ATOM 720 O O . ILE A 1 88 ? -5.019 -0.826 -1.579 1.00 98.81 88 ILE A O 1
ATOM 724 N N . VAL A 1 89 ? -4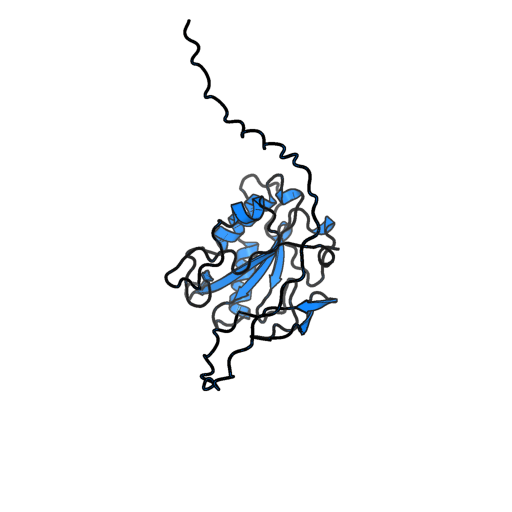.051 -2.029 0.049 1.00 98.69 89 VAL A N 1
ATOM 725 C CA . VAL A 1 89 ? -2.691 -1.552 -0.189 1.00 98.69 89 VAL A CA 1
ATOM 726 C C . VAL A 1 89 ? -1.898 -2.692 -0.808 1.00 98.69 89 VAL A C 1
ATOM 728 O O . VAL A 1 89 ? -1.421 -3.590 -0.111 1.00 98.69 89 VAL A O 1
ATOM 731 N N . SER A 1 90 ? -1.788 -2.655 -2.134 1.00 98.38 90 SER A N 1
ATOM 732 C CA . SER A 1 90 ? -0.924 -3.538 -2.907 1.00 98.38 90 SER A CA 1
ATOM 733 C C . SER A 1 90 ? 0.515 -3.060 -2.804 1.00 98.38 90 SER A C 1
ATOM 735 O O . SER A 1 90 ? 0.812 -1.909 -3.107 1.00 98.38 90 SER A O 1
ATOM 737 N N . ILE A 1 91 ? 1.410 -3.947 -2.380 1.00 98.06 91 ILE A N 1
ATOM 738 C CA . ILE A 1 91 ? 2.834 -3.673 -2.220 1.00 98.06 91 ILE A CA 1
ATOM 739 C C . ILE A 1 91 ? 3.623 -4.566 -3.164 1.00 98.06 91 ILE A C 1
ATOM 741 O O . ILE A 1 91 ? 3.572 -5.792 -3.050 1.00 98.06 91 ILE A O 1
ATOM 745 N N . LYS A 1 92 ? 4.392 -3.954 -4.063 1.00 96.69 92 LYS A N 1
ATOM 746 C CA . LYS A 1 92 ? 5.348 -4.628 -4.944 1.00 96.69 92 LYS A CA 1
ATOM 747 C C . LYS A 1 92 ? 6.777 -4.203 -4.609 1.00 96.69 92 LYS A C 1
ATOM 749 O O . LYS A 1 92 ? 7.055 -3.037 -4.335 1.00 96.69 92 LYS A O 1
ATOM 754 N N . GLN A 1 93 ? 7.685 -5.166 -4.677 1.00 96.75 93 GLN A N 1
ATOM 755 C CA . GLN A 1 93 ? 9.120 -4.922 -4.644 1.00 96.75 93 GLN A CA 1
ATOM 756 C C . GLN A 1 93 ? 9.622 -4.587 -6.064 1.00 96.75 93 GLN A C 1
ATOM 758 O O . GLN A 1 93 ? 9.284 -5.283 -7.026 1.00 96.75 93 GLN A O 1
ATOM 763 N N . GLU A 1 94 ? 10.389 -3.505 -6.214 1.00 95.25 94 GLU A N 1
ATOM 764 C CA . GLU A 1 94 ? 10.900 -3.020 -7.514 1.00 95.25 94 GLU A CA 1
ATOM 765 C C . GLU A 1 94 ? 12.354 -3.409 -7.810 1.00 95.25 94 GLU A C 1
ATOM 767 O O . GLU A 1 94 ? 12.770 -3.364 -8.964 1.00 95.25 94 GLU A O 1
ATOM 772 N N . ASN A 1 95 ? 13.124 -3.838 -6.808 1.00 95.12 95 ASN A N 1
ATOM 773 C CA . ASN A 1 95 ? 14.506 -4.279 -6.991 1.00 95.12 95 ASN A CA 1
ATOM 774 C C . ASN A 1 95 ? 14.700 -5.749 -6.621 1.00 95.12 95 ASN A C 1
ATOM 776 O O . ASN A 1 95 ? 13.843 -6.365 -6.000 1.00 95.12 95 ASN A O 1
ATOM 780 N N . ASP A 1 96 ? 15.876 -6.290 -6.920 1.00 94.69 96 ASP A N 1
ATOM 781 C CA . ASP A 1 96 ? 16.186 -7.710 -6.719 1.00 94.69 96 ASP A CA 1
ATOM 782 C C . ASP A 1 96 ? 16.760 -8.029 -5.327 1.00 94.69 96 ASP A C 1
ATOM 784 O O . ASP A 1 96 ? 17.479 -9.014 -5.147 1.00 94.69 96 ASP A O 1
ATOM 788 N N . THR A 1 97 ? 16.496 -7.191 -4.315 1.00 96.56 97 THR A N 1
ATOM 789 C CA . THR A 1 97 ? 16.897 -7.534 -2.939 1.00 96.56 97 THR A CA 1
ATOM 790 C C . THR A 1 97 ? 16.214 -8.831 -2.478 1.00 96.56 97 THR A C 1
ATOM 792 O O . THR A 1 97 ? 15.147 -9.179 -2.986 1.00 96.56 97 THR A O 1
ATOM 795 N N . PRO A 1 98 ? 16.793 -9.594 -1.533 1.00 96.06 98 PRO A N 1
ATOM 796 C CA . PRO A 1 98 ? 16.154 -10.819 -1.062 1.00 96.06 98 PRO A CA 1
ATOM 797 C C . PRO A 1 98 ? 14.718 -10.548 -0.569 1.00 96.06 98 PRO A C 1
ATOM 799 O O . PRO A 1 98 ? 14.547 -9.699 0.312 1.00 96.06 98 PRO A O 1
ATOM 802 N N . PRO A 1 99 ? 13.691 -11.253 -1.085 1.00 94.25 99 PRO A N 1
ATOM 803 C CA . PRO A 1 99 ? 12.294 -10.983 -0.737 1.00 94.25 99 PRO A CA 1
ATOM 804 C C . PRO A 1 99 ? 11.997 -11.065 0.762 1.00 94.25 99 PRO A C 1
ATOM 806 O O . PRO A 1 99 ? 11.247 -10.245 1.283 1.00 94.25 99 PRO A O 1
ATOM 809 N N . ASP A 1 100 ? 12.631 -11.994 1.484 1.00 94.44 100 ASP A N 1
ATOM 810 C CA . ASP A 1 100 ? 12.473 -12.112 2.939 1.00 94.44 100 ASP A CA 1
ATOM 811 C C . ASP A 1 100 ? 13.042 -10.899 3.688 1.00 94.44 100 ASP A C 1
ATOM 813 O O . ASP A 1 100 ? 12.477 -10.456 4.692 1.00 94.44 100 ASP A O 1
ATOM 817 N N . LEU A 1 101 ? 14.135 -10.315 3.183 1.00 96.06 101 LEU A N 1
ATOM 818 C CA . LEU A 1 101 ? 14.701 -9.093 3.746 1.00 96.06 101 LEU A CA 1
ATOM 819 C C . LEU A 1 101 ? 13.750 -7.915 3.513 1.00 96.06 101 LEU A C 1
ATOM 821 O O . LEU A 1 101 ? 13.409 -7.220 4.471 1.00 96.06 101 LEU A O 1
ATOM 825 N N . PHE A 1 102 ? 13.263 -7.734 2.282 1.00 97.44 102 PHE A N 1
ATOM 826 C CA . PHE A 1 102 ? 12.244 -6.730 1.961 1.00 97.44 102 PHE A CA 1
ATOM 827 C C . PHE A 1 102 ? 11.003 -6.883 2.854 1.00 97.44 102 PHE A C 1
ATOM 829 O O . PHE A 1 102 ? 10.555 -5.913 3.469 1.00 97.44 102 PHE A O 1
ATOM 836 N N . ALA A 1 103 ? 10.494 -8.110 2.997 1.00 95.62 103 ALA A N 1
ATOM 837 C CA . ALA A 1 103 ? 9.342 -8.430 3.832 1.00 95.62 103 ALA A CA 1
ATOM 838 C C . ALA A 1 103 ? 9.576 -8.070 5.303 1.00 95.62 103 ALA A C 1
ATOM 840 O O . ALA A 1 103 ? 8.714 -7.460 5.934 1.00 95.62 103 ALA A O 1
ATOM 841 N N . SER A 1 104 ? 10.742 -8.419 5.856 1.00 95.38 104 SER A N 1
ATOM 842 C CA . SER A 1 104 ? 11.073 -8.123 7.253 1.00 95.38 104 SER A CA 1
ATOM 843 C C . SER A 1 104 ? 11.078 -6.620 7.540 1.00 95.38 104 SER A C 1
ATOM 845 O O . SER A 1 104 ? 10.506 -6.185 8.542 1.00 95.38 104 SER A O 1
ATOM 847 N N . VAL A 1 105 ? 11.638 -5.817 6.629 1.00 97.19 105 VAL A N 1
ATOM 848 C CA . VAL A 1 105 ? 11.663 -4.355 6.743 1.00 97.19 105 VAL A CA 1
ATOM 849 C C . VAL A 1 105 ? 10.254 -3.787 6.609 1.00 97.19 105 VAL A C 1
ATOM 851 O O . VAL A 1 105 ? 9.864 -2.946 7.414 1.00 97.19 105 VAL A O 1
ATOM 854 N N . LEU A 1 106 ? 9.460 -4.284 5.657 1.00 96.44 106 LEU A N 1
ATOM 855 C CA . LEU A 1 106 ? 8.068 -3.875 5.479 1.00 96.44 106 LEU A CA 1
ATOM 856 C C . LEU A 1 106 ? 7.223 -4.139 6.733 1.00 96.44 106 LEU A C 1
ATOM 858 O O . LEU A 1 106 ? 6.517 -3.250 7.198 1.00 96.44 106 LEU A O 1
ATOM 862 N N . ILE A 1 107 ? 7.296 -5.347 7.295 1.00 94.44 107 ILE A N 1
ATOM 863 C CA . ILE A 1 107 ? 6.531 -5.716 8.493 1.00 94.44 107 ILE A CA 1
ATOM 864 C C . ILE A 1 107 ? 7.009 -4.929 9.715 1.00 94.44 107 ILE A C 1
ATOM 866 O O . ILE A 1 107 ? 6.181 -4.500 10.518 1.00 94.44 107 ILE A O 1
ATOM 870 N N . SER A 1 108 ? 8.321 -4.716 9.850 1.00 95.31 108 SER A N 1
ATOM 871 C CA . SER A 1 108 ? 8.879 -3.853 10.895 1.00 95.31 108 SER A CA 1
ATOM 872 C C . SER A 1 108 ? 8.314 -2.439 10.785 1.00 95.31 108 SER A C 1
ATOM 874 O O . SER A 1 108 ? 7.794 -1.916 11.765 1.00 95.31 108 SER A O 1
ATOM 876 N N . LEU A 1 109 ? 8.311 -1.874 9.575 1.00 95.44 109 LEU A N 1
ATOM 877 C CA . LEU A 1 109 ? 7.781 -0.544 9.305 1.00 95.44 109 LEU A CA 1
ATOM 878 C C . LEU A 1 109 ? 6.281 -0.443 9.602 1.00 95.44 109 LEU A C 1
ATOM 880 O O . LEU A 1 109 ? 5.850 0.522 10.228 1.00 95.44 109 LEU A O 1
ATOM 884 N N . ILE A 1 110 ? 5.483 -1.435 9.196 1.00 94.06 110 ILE A N 1
ATOM 885 C CA . ILE A 1 110 ? 4.049 -1.476 9.511 1.00 94.06 110 ILE A CA 1
ATOM 886 C C . ILE A 1 110 ? 3.837 -1.433 11.025 1.00 94.06 110 ILE A C 1
ATOM 888 O O . ILE A 1 110 ? 3.011 -0.654 11.480 1.00 94.06 110 ILE A O 1
ATOM 892 N N . ARG A 1 111 ? 4.594 -2.222 11.798 1.00 92.25 111 ARG A N 1
ATOM 893 C CA . ARG A 1 111 ? 4.477 -2.302 13.266 1.00 92.25 111 ARG A CA 1
ATOM 894 C C . ARG A 1 111 ? 5.027 -1.079 13.997 1.00 92.25 111 ARG A C 1
ATOM 896 O O . ARG A 1 111 ? 4.575 -0.786 15.096 1.00 92.25 111 ARG A O 1
ATOM 903 N N . SER A 1 112 ? 6.016 -0.391 13.430 1.00 91.38 112 SER A N 1
ATOM 904 C CA . SER A 1 112 ? 6.667 0.755 14.074 1.00 91.38 112 SER A CA 1
ATOM 905 C C . SER A 1 112 ? 6.065 2.105 13.696 1.00 91.38 112 SER A C 1
ATOM 907 O O . SER A 1 112 ? 6.253 3.066 14.437 1.00 91.38 112 SER A O 1
ATOM 909 N N . THR A 1 113 ? 5.357 2.205 12.566 1.00 88.12 113 THR A N 1
ATOM 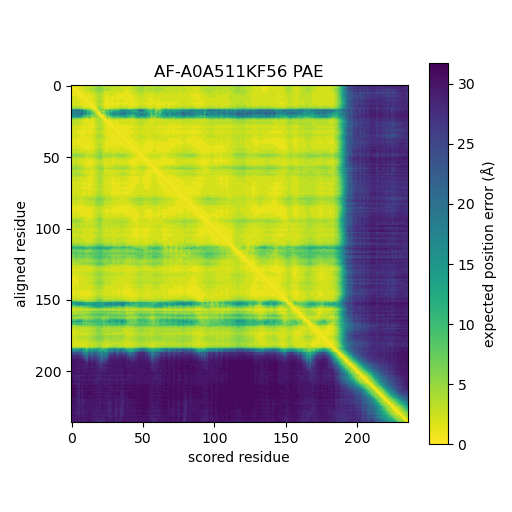910 C CA . THR A 1 113 ? 4.726 3.461 12.142 1.00 88.12 113 THR A CA 1
ATOM 911 C C . THR A 1 113 ? 3.588 3.793 13.105 1.00 88.12 113 THR A C 1
ATOM 913 O O . THR A 1 113 ? 2.536 3.156 13.081 1.00 88.12 113 THR A O 1
ATOM 916 N N . THR A 1 114 ? 3.800 4.782 13.971 1.00 83.75 114 THR A N 1
ATOM 917 C CA . THR A 1 114 ? 2.810 5.192 14.972 1.00 83.75 114 THR A CA 1
ATOM 918 C C . THR A 1 114 ? 1.579 5.810 14.294 1.00 83.75 114 THR 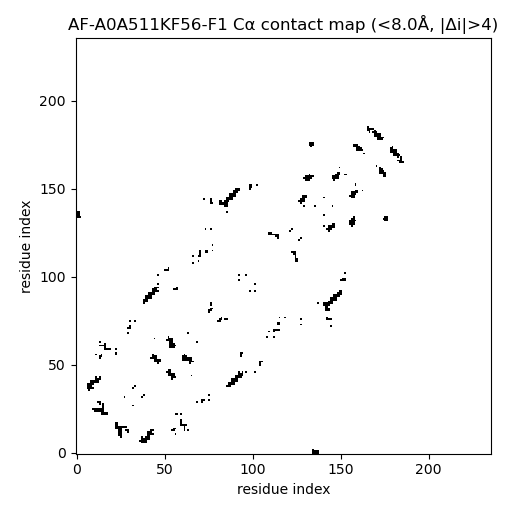A C 1
ATOM 920 O O . THR A 1 114 ? 1.737 6.625 13.381 1.00 83.75 114 THR A O 1
ATOM 923 N N . PRO A 1 115 ? 0.353 5.477 14.741 1.00 83.94 115 PRO A N 1
ATOM 924 C CA . PRO A 1 115 ? -0.865 6.192 14.357 1.00 83.94 115 PRO A CA 1
ATOM 925 C C . PRO A 1 115 ? -0.812 7.667 14.784 1.00 83.94 115 PRO A C 1
ATOM 927 O O . PRO A 1 115 ? 0.139 8.107 15.438 1.00 83.94 115 PRO A O 1
ATOM 930 N N . LEU A 1 116 ? -1.833 8.459 14.450 1.00 84.06 116 LEU A N 1
ATOM 931 C CA . LEU A 1 116 ? -1.857 9.870 14.845 1.00 84.06 116 LEU A CA 1
ATOM 932 C C . LEU A 1 116 ? -1.707 10.036 16.374 1.00 84.06 116 LEU A C 1
ATOM 934 O O . LEU A 1 116 ? -2.245 9.229 17.131 1.00 84.06 116 LEU A O 1
ATOM 938 N N . PRO A 1 117 ? -1.068 11.107 16.878 1.00 85.19 117 PRO A N 1
ATOM 939 C CA . PRO A 1 117 ? -0.989 11.355 18.323 1.00 85.19 117 PRO A CA 1
ATOM 940 C C . PRO A 1 117 ? -2.359 11.463 19.013 1.00 85.19 117 PRO A C 1
ATOM 942 O O . PRO A 1 117 ? -2.480 11.226 20.209 1.00 85.19 117 PRO A O 1
ATOM 945 N N . SER A 1 118 ? -3.396 11.829 18.256 1.00 86.31 118 SER A N 1
ATOM 946 C CA . SER A 1 118 ? -4.790 11.919 18.701 1.00 86.31 118 SER A CA 1
ATOM 947 C C . SER A 1 118 ? -5.558 10.595 18.615 1.00 86.31 118 SER A C 1
ATOM 949 O O . SER A 1 118 ? -6.763 10.566 18.885 1.00 86.31 118 SER A O 1
ATOM 951 N N . SER A 1 119 ? -4.899 9.511 18.210 1.00 87.38 119 SER A N 1
ATOM 952 C CA . SER A 1 119 ? -5.542 8.218 18.012 1.00 87.38 119 SER A CA 1
ATOM 953 C C . SER A 1 119 ? -6.032 7.641 19.337 1.00 87.38 119 SER A C 1
ATOM 955 O O . SER A 1 119 ? -5.304 7.661 20.332 1.00 87.38 119 SER A O 1
ATOM 957 N N . PRO A 1 120 ? -7.256 7.091 19.375 1.00 86.06 120 PRO A N 1
ATOM 958 C CA . PRO A 1 120 ? -7.710 6.284 20.498 1.00 86.06 120 PRO A CA 1
ATOM 959 C C . PRO A 1 120 ? -6.733 5.142 20.808 1.00 86.06 120 PRO A C 1
ATOM 961 O O . PRO A 1 120 ? -6.110 4.592 19.906 1.00 86.06 120 PRO A O 1
ATOM 964 N N . SER A 1 121 ? -6.647 4.714 22.067 1.00 87.12 121 SER A N 1
ATOM 965 C CA . SER A 1 121 ? -5.686 3.684 22.504 1.00 87.12 121 SER A CA 1
ATOM 966 C C . SER A 1 121 ? -5.846 2.321 21.819 1.00 87.12 121 SER A C 1
ATOM 968 O O . SER A 1 121 ? -4.901 1.539 21.780 1.00 87.12 121 SER A O 1
ATOM 970 N N . ASN A 1 122 ? -7.029 2.022 21.277 1.00 87.62 122 ASN A N 1
ATOM 971 C CA . ASN A 1 122 ? -7.291 0.800 20.517 1.00 87.62 122 ASN A CA 1
ATOM 972 C C . ASN A 1 122 ? -6.873 0.892 19.039 1.00 87.62 122 ASN A C 1
ATOM 974 O O . ASN A 1 122 ? -6.968 -0.106 18.328 1.00 87.62 122 ASN A O 1
ATOM 978 N N . ARG A 1 123 ? -6.432 2.065 18.572 1.00 89.75 123 ARG A N 1
ATOM 979 C CA . ARG A 1 123 ? -5.832 2.266 17.254 1.00 89.75 123 ARG A CA 1
ATOM 980 C C . ARG A 1 123 ? -4.329 2.074 17.385 1.00 89.75 123 ARG A C 1
ATOM 982 O O . ARG A 1 123 ? -3.586 3.013 17.633 1.00 89.75 123 ARG A O 1
ATOM 989 N N . THR A 1 124 ? -3.899 0.826 17.265 1.00 90.56 124 THR A N 1
ATOM 990 C CA . THR A 1 124 ? -2.487 0.444 17.141 1.00 90.56 124 THR A CA 1
ATOM 991 C C . THR A 1 124 ? -2.143 0.185 15.673 1.00 90.56 124 THR A C 1
ATOM 993 O O . THR A 1 124 ? -3.063 -0.046 14.874 1.00 90.56 124 THR A O 1
ATOM 996 N N . PRO A 1 125 ? -0.854 0.156 15.295 1.00 88.12 125 PRO A N 1
ATOM 997 C CA . PRO A 1 125 ? -0.458 -0.240 13.950 1.00 88.12 125 PRO A CA 1
ATOM 998 C C . PRO A 1 125 ? -1.062 -1.589 13.531 1.00 88.12 125 PRO A C 1
ATOM 1000 O O . PRO A 1 125 ? -1.615 -1.709 12.448 1.00 88.12 125 PRO A O 1
ATOM 1003 N N . GLU A 1 126 ? -1.096 -2.588 14.411 1.00 89.81 126 GLU A N 1
ATOM 1004 C CA . GLU A 1 126 ? -1.713 -3.891 14.125 1.00 89.81 126 GLU A CA 1
ATOM 1005 C C . GLU A 1 126 ? -3.224 -3.789 13.897 1.00 89.81 126 GLU A C 1
ATOM 1007 O O . GLU A 1 126 ? -3.767 -4.490 13.050 1.00 89.81 126 GLU A O 1
ATOM 1012 N N . SER A 1 127 ? -3.916 -2.909 14.624 1.00 93.25 127 SER A N 1
ATOM 1013 C CA . SER A 1 127 ? -5.363 -2.715 14.464 1.00 93.25 127 SER A CA 1
ATOM 1014 C C . SER A 1 127 ? -5.740 -2.039 13.139 1.00 93.25 127 SER A C 1
ATOM 1016 O O . SER A 1 127 ? -6.864 -2.212 12.660 1.00 93.25 127 SER A O 1
ATOM 1018 N N . LEU A 1 128 ? -4.810 -1.265 12.565 1.00 95.62 128 LEU A N 1
ATOM 1019 C CA . LEU A 1 128 ? -4.978 -0.532 11.311 1.00 95.62 128 LEU A CA 1
ATOM 1020 C C . LEU A 1 128 ? -4.833 -1.421 10.084 1.00 95.62 128 LEU A C 1
ATOM 1022 O O . LEU A 1 128 ? -5.239 -1.006 9.002 1.00 95.62 128 LEU A O 1
ATOM 1026 N N . TRP A 1 129 ? -4.289 -2.627 10.239 1.00 97.38 129 TRP A N 1
ATOM 1027 C CA . TRP A 1 129 ? -4.047 -3.534 9.130 1.00 97.38 129 TRP A CA 1
ATOM 1028 C C . TRP A 1 129 ? -4.829 -4.831 9.269 1.00 97.38 129 TRP A C 1
ATOM 1030 O O . TRP A 1 129 ? -4.821 -5.505 10.295 1.00 97.38 129 TRP A O 1
ATOM 1040 N N . TYR A 1 130 ? -5.448 -5.233 8.171 1.00 97.62 130 TYR A N 1
ATOM 1041 C CA . TYR A 1 130 ? -5.869 -6.600 7.948 1.00 97.62 130 TYR A CA 1
ATOM 1042 C C . TYR A 1 130 ? -4.758 -7.337 7.198 1.00 97.62 130 TYR A C 1
ATOM 1044 O O . TYR A 1 130 ? -4.441 -7.016 6.051 1.00 97.62 130 TYR A O 1
ATOM 1052 N N . THR A 1 131 ? -4.150 -8.312 7.870 1.00 96.00 131 THR A N 1
ATOM 1053 C CA . THR A 1 131 ? -2.965 -9.049 7.397 1.00 96.00 131 THR A CA 1
ATOM 1054 C C . THR A 1 131 ? -3.219 -10.548 7.233 1.00 96.00 131 THR A C 1
ATOM 1056 O O . THR A 1 131 ? -2.272 -11.319 7.066 1.00 96.00 131 THR A O 1
ATOM 1059 N N . GLN A 1 132 ? -4.485 -10.974 7.277 1.00 95.69 132 GLN A N 1
ATOM 1060 C CA . GLN A 1 132 ? -4.847 -12.365 7.008 1.00 95.69 132 GLN A CA 1
ATOM 1061 C C . GLN A 1 132 ? -4.705 -12.681 5.518 1.00 95.69 132 GLN A C 1
ATOM 1063 O O . GLN A 1 132 ? -4.538 -11.783 4.688 1.00 95.69 132 GLN A O 1
ATOM 1068 N N . LYS A 1 133 ? -4.722 -13.973 5.194 1.00 95.56 133 LYS A N 1
ATOM 1069 C CA . LYS A 1 133 ? -4.483 -14.453 3.832 1.00 95.56 133 LYS A CA 1
ATOM 1070 C C . LYS A 1 133 ? -5.761 -14.559 3.023 1.00 95.56 133 LYS A C 1
ATOM 1072 O O . LYS A 1 133 ? -5.660 -14.663 1.813 1.00 95.56 133 LYS A O 1
ATOM 1077 N N . GLU A 1 134 ? -6.917 -14.529 3.666 1.00 95.69 134 GLU A N 1
ATOM 1078 C CA . GLU A 1 134 ? -8.243 -14.690 3.089 1.00 95.69 134 GLU A CA 1
ATOM 1079 C C . GLU A 1 134 ? -8.891 -13.337 2.782 1.00 95.69 134 GLU A C 1
ATOM 1081 O O . GLU A 1 134 ? -8.552 -12.313 3.374 1.00 95.69 134 GLU A O 1
ATOM 1086 N N . TRP A 1 135 ? -9.860 -13.319 1.867 1.00 97.31 135 TRP A N 1
ATOM 1087 C CA . TRP A 1 135 ? -10.641 -12.109 1.617 1.00 97.31 135 TRP A CA 1
ATOM 1088 C C . TRP A 1 135 ? -11.547 -11.768 2.812 1.00 97.31 135 TRP A C 1
ATOM 1090 O O . TRP A 1 135 ? -12.318 -12.623 3.257 1.00 97.31 135 TRP A O 1
ATOM 1100 N N . PRO A 1 136 ? -11.510 -10.523 3.324 1.00 97.75 136 PRO A N 1
ATOM 1101 C CA . PRO A 1 136 ? -12.349 -10.114 4.442 1.00 97.75 136 PRO A CA 1
ATOM 1102 C C . PRO A 1 136 ? -13.791 -9.810 4.018 1.00 97.75 136 PRO A C 1
ATOM 1104 O O . PRO A 1 136 ? -14.080 -9.442 2.871 1.00 97.75 136 PRO A O 1
ATOM 1107 N N . GLN A 1 137 ? -14.710 -9.836 4.986 1.00 98.12 137 GLN A N 1
ATOM 1108 C CA . GLN A 1 137 ? -15.970 -9.113 4.831 1.00 98.12 137 GLN A CA 1
ATOM 1109 C C . GLN A 1 137 ? -15.710 -7.609 4.950 1.00 98.12 137 GLN A C 1
ATOM 1111 O O . GLN A 1 137 ? -14.886 -7.180 5.753 1.00 98.12 137 GLN A O 1
ATOM 1116 N N . LEU A 1 138 ? -16.458 -6.788 4.205 1.00 98.12 138 LEU A N 1
ATOM 1117 C CA . LEU A 1 138 ? -16.290 -5.330 4.239 1.00 98.12 138 LEU A CA 1
ATOM 1118 C C . LEU A 1 138 ? -16.419 -4.761 5.664 1.00 98.12 138 LEU A C 1
ATOM 1120 O O . LEU A 1 138 ? -15.650 -3.884 6.041 1.00 98.12 138 LEU A O 1
ATOM 1124 N N . GLY A 1 139 ? -17.364 -5.278 6.460 1.00 97.75 139 GLY A N 1
ATOM 1125 C CA . GLY A 1 139 ? -17.590 -4.829 7.838 1.00 97.75 139 GLY A CA 1
ATOM 1126 C C . GLY A 1 139 ? -16.382 -5.013 8.762 1.00 97.75 139 GLY A C 1
ATOM 1127 O O . GLY A 1 139 ? -16.164 -4.179 9.636 1.00 97.75 139 GLY A O 1
ATOM 1128 N N . ASP A 1 140 ? -15.557 -6.035 8.523 1.00 97.25 140 ASP A N 1
ATOM 1129 C CA . ASP A 1 140 ? -14.406 -6.365 9.374 1.00 97.25 140 ASP A CA 1
ATOM 1130 C C . ASP A 1 140 ? -13.201 -5.445 9.137 1.00 97.25 140 ASP A C 1
ATOM 1132 O O . ASP A 1 140 ? -12.284 -5.374 9.967 1.00 97.25 140 ASP A O 1
ATOM 1136 N N . VAL A 1 141 ? -13.187 -4.753 7.994 1.00 98.25 141 VAL A N 1
ATOM 1137 C CA . VAL A 1 141 ? -12.047 -3.955 7.519 1.00 98.25 141 VAL A CA 1
ATOM 1138 C C . VAL A 1 141 ? -12.347 -2.472 7.344 1.00 98.25 141 VAL A C 1
ATOM 1140 O O . VAL A 1 141 ? -11.448 -1.722 6.966 1.00 98.25 141 VAL A O 1
ATOM 1143 N N . ARG A 1 142 ? -13.557 -2.008 7.689 1.00 97.62 142 ARG A N 1
ATOM 1144 C CA . ARG A 1 142 ? -13.812 -0.564 7.807 1.00 97.62 142 ARG A CA 1
ATOM 1145 C C . ARG A 1 142 ? -12.845 0.061 8.820 1.00 97.62 142 ARG A C 1
ATOM 1147 O O . ARG A 1 142 ? -12.611 -0.495 9.895 1.00 97.62 142 ARG A O 1
ATOM 1154 N N . GLY A 1 143 ? -12.240 1.188 8.459 1.00 97.25 143 GLY A N 1
ATOM 1155 C CA . GLY A 1 143 ? -11.184 1.841 9.226 1.00 97.25 143 GLY A CA 1
ATOM 1156 C C . GLY A 1 143 ? -9.817 1.159 9.152 1.00 97.25 143 GLY A C 1
ATOM 1157 O O . GLY A 1 143 ? -8.942 1.544 9.930 1.00 97.25 143 GLY A O 1
ATOM 1158 N N . LYS A 1 144 ? -9.612 0.171 8.266 1.00 98.12 144 LYS A N 1
ATOM 1159 C CA . LYS A 1 144 ? -8.351 -0.578 8.121 1.00 98.12 144 LYS A CA 1
ATOM 1160 C C . LYS A 1 144 ? -7.834 -0.583 6.682 1.00 98.12 144 LYS A C 1
ATOM 1162 O O . LYS A 1 144 ? -8.609 -0.519 5.725 1.00 98.12 144 LYS A O 1
ATOM 1167 N N . ALA A 1 145 ? -6.521 -0.728 6.547 1.00 98.44 145 ALA A N 1
ATOM 1168 C CA . ALA A 1 145 ? -5.852 -1.107 5.315 1.00 98.44 145 ALA A CA 1
ATOM 1169 C C . ALA A 1 145 ? -5.823 -2.638 5.177 1.00 98.44 145 ALA A C 1
ATOM 1171 O O . ALA A 1 145 ? -5.513 -3.349 6.131 1.00 98.44 145 ALA A O 1
ATOM 1172 N N . VAL A 1 146 ? -6.109 -3.160 3.990 1.00 98.62 146 VAL A N 1
ATOM 1173 C CA . VAL A 1 146 ? -5.961 -4.581 3.653 1.00 98.62 146 VAL A CA 1
ATOM 1174 C C . VAL A 1 146 ? -4.620 -4.770 2.955 1.00 98.62 146 VAL A C 1
ATOM 1176 O O . VAL A 1 146 ? -4.388 -4.186 1.896 1.00 98.62 146 VAL A O 1
ATOM 1179 N N . LEU A 1 147 ? -3.730 -5.570 3.545 1.00 97.94 147 LEU A N 1
ATOM 1180 C CA . LEU A 1 147 ? -2.408 -5.828 2.979 1.00 97.94 147 LEU A CA 1
ATOM 1181 C C . LEU A 1 147 ? -2.510 -6.796 1.795 1.00 97.94 147 LEU A C 1
ATOM 1183 O O . LEU A 1 147 ? -2.977 -7.925 1.956 1.00 97.94 147 LEU A O 1
ATOM 1187 N N . PHE A 1 148 ? -2.011 -6.373 0.636 1.00 97.62 148 PHE A N 1
ATOM 1188 C CA . PHE A 1 148 ? -1.908 -7.188 -0.569 1.00 97.62 148 PHE A CA 1
ATOM 1189 C C . PHE A 1 148 ? -0.444 -7.234 -1.038 1.00 97.62 148 PHE A C 1
ATOM 1191 O O . PHE A 1 148 ? 0.154 -6.209 -1.344 1.00 97.62 148 PHE A O 1
ATOM 1198 N N . CYS A 1 149 ? 0.171 -8.413 -1.086 1.00 95.69 149 CYS A N 1
ATOM 1199 C CA . CYS A 1 149 ? 1.604 -8.587 -1.341 1.00 95.69 149 CYS A CA 1
ATOM 1200 C C . CYS A 1 149 ? 1.862 -9.106 -2.767 1.00 95.69 149 CYS A C 1
ATOM 1202 O O . CYS A 1 149 ? 1.488 -10.229 -3.091 1.00 95.69 149 CYS A O 1
ATOM 1204 N N . ARG A 1 150 ? 2.559 -8.327 -3.605 1.00 94.19 150 ARG A N 1
ATOM 1205 C CA . ARG A 1 150 ? 2.992 -8.669 -4.981 1.00 94.19 150 ARG A CA 1
ATOM 1206 C C . ARG A 1 150 ? 4.503 -8.923 -5.073 1.00 94.19 150 ARG A C 1
ATOM 1208 O O . ARG A 1 150 ? 5.181 -8.421 -5.966 1.00 94.19 150 ARG A O 1
ATOM 1215 N N . PHE A 1 151 ? 5.052 -9.677 -4.131 1.00 90.44 151 PHE A N 1
ATOM 1216 C CA . PHE A 1 151 ? 6.453 -10.112 -4.116 1.00 90.44 151 PHE A CA 1
ATOM 1217 C C . PHE A 1 151 ? 6.536 -11.538 -3.559 1.00 90.44 151 PHE A C 1
ATOM 1219 O O . PHE A 1 151 ? 5.558 -12.040 -3.007 1.00 90.44 151 PHE A O 1
ATOM 1226 N N . ALA A 1 152 ? 7.672 -12.218 -3.744 1.00 83.06 152 ALA A N 1
ATOM 1227 C CA . ALA A 1 152 ? 7.842 -13.631 -3.395 1.00 83.06 152 ALA A CA 1
ATOM 1228 C C . ALA A 1 152 ? 7.878 -13.857 -1.868 1.00 83.06 152 ALA A C 1
ATOM 1230 O O . ALA A 1 152 ? 8.931 -14.075 -1.279 1.00 83.06 152 ALA A O 1
ATOM 1231 N N . TRP A 1 153 ? 6.708 -13.799 -1.233 1.00 79.56 153 TRP A N 1
ATOM 1232 C CA . TRP A 1 153 ? 6.500 -13.877 0.210 1.00 79.56 153 TRP A CA 1
ATOM 1233 C C . TRP A 1 153 ? 5.206 -14.632 0.525 1.00 79.56 153 TRP A C 1
ATOM 1235 O O . TRP A 1 153 ? 4.192 -14.447 -0.144 1.00 79.56 153 TRP A O 1
ATOM 1245 N N . LYS A 1 154 ? 5.227 -15.483 1.560 1.00 74.50 154 LYS A N 1
ATOM 1246 C CA . LYS A 1 154 ? 4.066 -16.296 1.983 1.00 74.50 154 LYS A CA 1
ATOM 1247 C C . LYS A 1 154 ? 3.675 -16.095 3.451 1.00 74.50 154 LYS A C 1
ATOM 1249 O O . LYS A 1 154 ? 2.958 -16.926 4.011 1.00 74.50 154 LYS A O 1
ATOM 1254 N N . GLY A 1 155 ? 4.152 -15.034 4.102 1.00 84.69 155 GLY A N 1
ATOM 1255 C CA . GLY A 1 155 ? 3.908 -14.813 5.531 1.00 84.69 155 GLY A CA 1
ATOM 1256 C C . GLY A 1 155 ? 2.504 -14.292 5.837 1.00 84.69 155 GLY A C 1
ATOM 1257 O O . GLY A 1 155 ? 1.727 -14.989 6.482 1.00 84.69 155 GLY A O 1
ATOM 1258 N N . TYR A 1 156 ? 2.174 -13.097 5.346 1.00 88.44 156 TYR A N 1
ATOM 1259 C CA . TYR A 1 156 ? 0.968 -12.337 5.704 1.00 88.44 156 TYR A CA 1
ATOM 1260 C C . TYR A 1 156 ? 0.363 -11.631 4.489 1.00 88.44 156 TYR A C 1
ATOM 1262 O O . TYR A 1 156 ? 1.067 -11.368 3.510 1.00 88.44 156 TYR A O 1
ATOM 1270 N N . GLY A 1 157 ? -0.908 -11.256 4.617 1.00 93.81 157 GLY A N 1
ATOM 1271 C CA . GLY A 1 157 ? -1.672 -10.516 3.623 1.00 93.81 157 GLY A CA 1
ATOM 1272 C C . GLY A 1 157 ? -2.224 -11.395 2.506 1.00 93.81 157 GLY A C 1
ATOM 1273 O O . GLY A 1 157 ? -1.823 -12.552 2.310 1.00 93.81 157 GLY A O 1
ATOM 1274 N N . LEU A 1 158 ? -3.133 -10.798 1.740 1.00 95.81 158 LEU A N 1
ATOM 1275 C CA . LEU A 1 158 ? -3.575 -11.345 0.469 1.00 95.81 158 LEU A CA 1
ATOM 1276 C C . LEU A 1 158 ? -2.358 -11.468 -0.437 1.00 95.81 158 LEU A C 1
ATOM 1278 O O . LEU A 1 158 ? -1.592 -10.520 -0.597 1.00 95.81 158 LEU A O 1
ATOM 1282 N N . HIS A 1 159 ? -2.169 -12.639 -1.023 1.00 93.38 159 HIS A N 1
ATOM 1283 C CA . HIS A 1 159 ? -1.061 -12.873 -1.930 1.00 93.38 159 HIS A CA 1
ATOM 1284 C C . HIS A 1 159 ? -1.550 -13.714 -3.111 1.00 93.38 159 HIS A C 1
ATOM 1286 O O . HIS A 1 159 ? -2.213 -14.735 -2.910 1.00 93.38 159 HIS A O 1
ATOM 1292 N N . PRO A 1 160 ? -1.244 -13.299 -4.344 1.00 91.25 160 PRO A N 1
ATOM 1293 C CA . PRO A 1 160 ? -1.449 -14.123 -5.514 1.00 91.25 160 PRO A CA 1
ATOM 1294 C C . PRO A 1 160 ? -0.406 -15.240 -5.533 1.00 91.25 160 PRO A C 1
ATOM 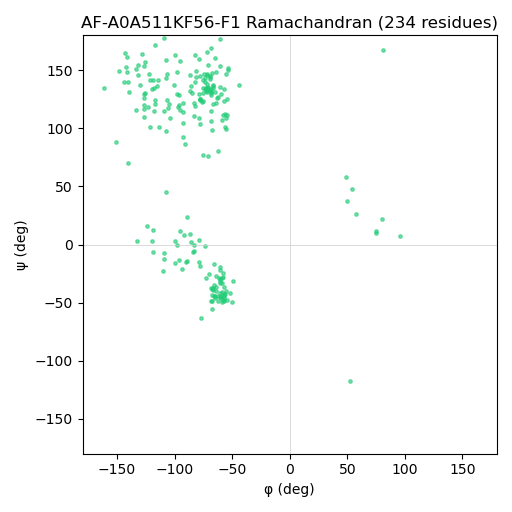1296 O O . PRO A 1 160 ? 0.791 -14.991 -5.393 1.00 91.25 160 PRO A O 1
ATOM 1299 N N . VAL A 1 161 ? -0.849 -16.480 -5.752 1.00 87.25 161 VAL A N 1
ATOM 1300 C CA . VAL A 1 161 ? 0.058 -17.635 -5.900 1.00 87.25 161 VAL A CA 1
ATOM 1301 C C . VAL A 1 161 ? 1.012 -17.449 -7.084 1.00 87.25 161 VAL A C 1
ATOM 1303 O O . VAL A 1 161 ? 2.161 -17.890 -7.032 1.00 87.25 161 VAL A O 1
ATOM 1306 N N . ARG A 1 162 ? 0.549 -16.778 -8.146 1.00 85.00 162 ARG A N 1
ATOM 1307 C CA . ARG A 1 162 ? 1.361 -16.400 -9.305 1.00 85.00 162 ARG A CA 1
ATOM 1308 C C . ARG A 1 162 ? 1.014 -14.997 -9.802 1.00 85.00 162 ARG A C 1
ATOM 1310 O O . ARG A 1 162 ? -0.157 -14.649 -9.921 1.00 85.00 162 ARG A O 1
ATOM 1317 N N . TRP A 1 163 ? 2.034 -14.233 -10.185 1.00 89.12 163 TRP A N 1
ATOM 1318 C CA . TRP A 1 163 ? 1.879 -13.015 -10.982 1.00 89.12 163 TRP A CA 1
ATOM 1319 C C . TRP A 1 163 ? 2.681 -13.184 -12.266 1.00 89.12 163 TRP A C 1
ATOM 1321 O O . TRP A 1 163 ? 3.910 -13.135 -12.243 1.00 89.12 163 TRP A O 1
ATOM 1331 N N . LEU A 1 164 ? 1.998 -13.499 -13.367 1.00 85.44 164 LEU A N 1
ATOM 1332 C CA . LEU A 1 164 ? 2.669 -13.729 -14.640 1.00 85.44 164 LEU A CA 1
ATOM 1333 C C . LEU A 1 164 ? 3.105 -12.386 -15.230 1.00 85.44 164 LEU A C 1
ATOM 1335 O O . LEU A 1 164 ? 2.336 -11.431 -15.232 1.00 85.44 164 LEU A O 1
ATOM 1339 N N . ASN A 1 165 ? 4.339 -12.325 -15.723 1.00 81.31 165 ASN A N 1
ATOM 1340 C CA . ASN A 1 165 ? 4.864 -11.122 -16.357 1.00 81.31 165 ASN A CA 1
ATOM 1341 C C . ASN A 1 165 ? 4.404 -11.034 -17.823 1.00 81.31 165 ASN A C 1
ATOM 1343 O O . ASN A 1 165 ? 4.393 -12.056 -18.517 1.00 81.31 165 ASN A O 1
ATOM 1347 N N . ASP A 1 166 ? 4.052 -9.829 -18.279 1.00 77.50 166 ASP A N 1
ATOM 1348 C CA . ASP A 1 166 ? 3.792 -9.466 -19.683 1.00 77.50 166 ASP A CA 1
ATOM 1349 C C . ASP A 1 166 ? 2.837 -10.401 -20.448 1.00 77.50 166 ASP A C 1
ATOM 1351 O O . ASP A 1 166 ? 3.026 -10.694 -21.632 1.00 77.50 166 ASP A O 1
ATOM 1355 N N . GLN A 1 167 ? 1.791 -10.902 -19.785 1.00 81.00 167 GLN A N 1
ATOM 1356 C CA . GLN A 1 167 ? 0.792 -11.710 -20.478 1.00 81.00 167 GLN A CA 1
ATOM 1357 C C . GLN A 1 167 ? -0.160 -10.812 -21.268 1.00 81.00 167 GLN A C 1
ATOM 1359 O O . GLN A 1 167 ? -0.832 -9.939 -20.726 1.00 81.00 167 GLN A O 1
ATOM 1364 N N . HIS A 1 168 ? -0.275 -11.092 -22.564 1.00 83.62 168 HIS A N 1
ATOM 1365 C CA . HIS A 1 168 ? -1.227 -10.433 -23.466 1.00 83.62 168 HIS A CA 1
ATOM 1366 C C . HIS A 1 168 ? -2.662 -10.975 -23.337 1.00 83.62 168 HIS A C 1
ATOM 1368 O O . HIS A 1 168 ? -3.553 -10.590 -24.092 1.00 83.62 168 HIS A O 1
ATOM 1374 N N . VAL A 1 169 ? -2.888 -11.891 -22.396 1.00 87.44 169 VAL A N 1
ATOM 1375 C CA . VAL A 1 169 ? -4.183 -12.493 -22.081 1.00 87.44 169 VAL A CA 1
ATOM 1376 C C . VAL A 1 169 ? -4.380 -12.479 -20.575 1.00 87.44 169 VAL A C 1
ATOM 1378 O O . VAL A 1 169 ? -3.409 -12.545 -19.824 1.00 87.44 169 VAL A O 1
ATOM 1381 N N . ALA A 1 170 ? -5.634 -12.410 -20.132 1.00 91.38 170 ALA A N 1
ATOM 1382 C CA . ALA A 1 170 ? -5.942 -12.583 -18.722 1.00 91.38 170 ALA A CA 1
ATOM 1383 C C . ALA A 1 170 ? -5.572 -14.004 -18.262 1.00 91.38 170 ALA A C 1
ATOM 1385 O O . ALA A 1 170 ? -5.674 -14.966 -19.028 1.00 91.38 170 ALA A O 1
ATOM 1386 N N . TRP A 1 171 ? -5.169 -14.143 -17.004 1.00 93.69 171 TRP A N 1
ATOM 1387 C CA . TRP A 1 171 ? -4.828 -15.425 -16.397 1.00 93.69 171 TRP A CA 1
ATOM 1388 C C . TRP A 1 171 ? -5.512 -15.586 -15.050 1.00 93.69 171 TRP A C 1
ATOM 1390 O O . TRP A 1 171 ? -5.815 -14.617 -14.359 1.00 93.69 171 TRP A O 1
ATOM 1400 N N . THR A 1 172 ? -5.731 -16.833 -14.653 1.00 94.69 172 THR A N 1
ATOM 1401 C CA . THR A 1 172 ? -6.263 -17.139 -13.327 1.00 94.69 172 THR A CA 1
ATOM 1402 C C . THR A 1 172 ? -5.137 -17.244 -12.305 1.00 94.69 172 THR A C 1
ATOM 1404 O O . THR A 1 172 ? -4.046 -17.715 -12.612 1.00 94.69 172 THR A O 1
ATOM 1407 N N . THR A 1 173 ? -5.363 -16.842 -11.068 1.00 94.56 173 THR A N 1
ATOM 1408 C CA . THR A 1 173 ? -4.511 -17.166 -9.920 1.00 94.56 173 THR A CA 1
ATOM 1409 C C . THR A 1 173 ? -5.398 -17.260 -8.695 1.00 94.56 173 THR A C 1
ATOM 1411 O O . THR A 1 173 ? -6.391 -16.547 -8.601 1.00 94.56 173 THR A O 1
ATOM 1414 N N . GLU A 1 174 ? -5.034 -18.101 -7.738 1.00 94.75 174 GLU A N 1
ATOM 1415 C CA . GLU A 1 174 ? -5.680 -18.042 -6.435 1.00 94.75 174 GLU A CA 1
ATOM 1416 C C . GLU A 1 174 ? -5.177 -16.800 -5.687 1.00 94.75 174 GLU A C 1
ATOM 1418 O O . GLU A 1 174 ? -3.970 -16.520 -5.679 1.00 94.75 174 GLU A O 1
ATOM 1423 N N . ILE A 1 175 ? -6.108 -16.054 -5.093 1.00 94.88 175 ILE A N 1
ATOM 1424 C CA . ILE A 1 175 ? -5.850 -14.964 -4.152 1.00 94.88 175 ILE A CA 1
ATOM 1425 C C . ILE A 1 175 ? -6.795 -15.171 -2.976 1.00 94.88 175 ILE A C 1
ATOM 1427 O O . ILE A 1 175 ? -8.013 -15.124 -3.134 1.00 94.88 175 ILE A O 1
ATOM 1431 N N . GLY A 1 176 ? -6.228 -15.426 -1.801 1.00 93.56 176 GLY A N 1
ATOM 1432 C CA . GLY A 1 176 ? -6.977 -15.628 -0.563 1.00 93.56 176 GLY A CA 1
ATOM 1433 C C . GLY A 1 176 ? -8.060 -16.695 -0.619 1.00 93.56 176 GLY A C 1
ATOM 1434 O O . GLY A 1 176 ? -9.191 -16.452 -0.196 1.00 93.56 176 GLY A O 1
ATOM 1435 N N . GLY A 1 177 ? -7.700 -17.869 -1.149 1.00 92.06 177 GLY A N 1
ATOM 1436 C CA . GLY A 1 177 ? -8.578 -19.036 -1.233 1.00 92.06 177 GLY A CA 1
ATOM 1437 C C . GLY A 1 177 ? -9.648 -18.944 -2.320 1.00 92.06 177 GLY A C 1
ATOM 1438 O O . GLY A 1 177 ? -10.588 -19.736 -2.309 1.00 92.06 177 GLY A O 1
ATOM 1439 N N . ARG A 1 178 ? -9.555 -17.966 -3.231 1.00 93.94 178 ARG A N 1
ATOM 1440 C CA . ARG A 1 178 ? -10.529 -17.751 -4.309 1.00 93.94 178 ARG A CA 1
ATOM 1441 C C . ARG A 1 178 ? -9.830 -17.619 -5.653 1.00 93.94 178 ARG A C 1
ATOM 1443 O O . ARG A 1 178 ? -8.823 -16.917 -5.777 1.00 93.94 178 ARG A O 1
ATOM 1450 N N . ASP A 1 179 ? -10.401 -18.263 -6.666 1.00 95.31 179 ASP A N 1
ATOM 1451 C CA . ASP A 1 179 ? -9.965 -18.100 -8.049 1.00 95.31 179 ASP A CA 1
ATOM 1452 C C . ASP A 1 179 ? -10.204 -16.660 -8.503 1.00 95.31 179 ASP A C 1
ATOM 1454 O O . ASP A 1 179 ? -11.323 -16.151 -8.481 1.00 95.31 179 ASP A O 1
ATOM 1458 N N . SER A 1 180 ? -9.130 -16.000 -8.919 1.00 94.56 180 SER A N 1
ATOM 1459 C CA . SER A 1 180 ? -9.131 -14.617 -9.382 1.00 94.56 180 SER A CA 1
ATOM 1460 C C . SER A 1 180 ? -8.652 -14.557 -10.823 1.00 94.56 180 SER A C 1
ATOM 1462 O O . SER A 1 180 ? -7.636 -15.160 -11.169 1.00 94.56 180 SER A O 1
ATOM 1464 N N . LEU A 1 181 ? -9.362 -13.812 -11.666 1.00 95.31 181 LEU A N 1
ATOM 1465 C CA . LEU A 1 181 ? -8.926 -13.500 -13.024 1.00 95.31 181 LEU A CA 1
ATOM 1466 C C . LEU A 1 181 ? -8.169 -12.171 -13.006 1.00 95.31 181 LEU A C 1
ATOM 1468 O O . LEU A 1 181 ? -8.721 -11.149 -12.607 1.00 95.31 181 LEU A O 1
ATOM 1472 N N . VAL A 1 182 ? -6.915 -12.184 -13.446 1.00 94.19 182 VAL A N 1
ATOM 1473 C CA . VAL A 1 182 ? -6.042 -11.009 -13.492 1.00 94.19 182 VAL A CA 1
ATOM 1474 C C . VAL A 1 182 ? -5.715 -10.681 -14.939 1.00 94.19 182 VAL A C 1
ATOM 1476 O O . VAL A 1 182 ? -5.410 -11.565 -15.739 1.00 94.19 182 VAL A O 1
ATOM 1479 N N . GLN A 1 183 ? -5.765 -9.393 -15.262 1.00 93.00 183 GLN A N 1
ATOM 1480 C CA . GLN A 1 183 ? -5.220 -8.831 -16.486 1.00 93.00 183 GLN A CA 1
ATOM 1481 C C . GLN A 1 183 ? -4.283 -7.695 -16.074 1.00 93.00 183 GLN A C 1
ATOM 1483 O O . GLN A 1 183 ? -4.696 -6.771 -15.381 1.00 93.00 183 GLN A O 1
ATOM 1488 N N . ASP A 1 184 ? -3.013 -7.815 -16.445 1.00 90.12 184 ASP A N 1
ATOM 1489 C CA . ASP A 1 184 ? -1.973 -6.813 -16.200 1.00 90.12 184 ASP A CA 1
ATOM 1490 C C . ASP A 1 184 ? -1.098 -6.777 -17.457 1.00 90.12 184 ASP A C 1
ATOM 1492 O O . ASP A 1 184 ? -0.002 -7.331 -17.513 1.00 90.12 184 ASP A O 1
ATOM 1496 N N . TRP A 1 185 ? -1.688 -6.243 -18.533 1.00 82.12 185 TRP A N 1
ATOM 1497 C CA . TRP A 1 185 ? -1.037 -6.082 -19.831 1.00 82.12 185 TRP A CA 1
ATOM 1498 C C . TRP A 1 185 ? -0.406 -4.686 -19.894 1.00 82.12 185 TRP A C 1
ATOM 1500 O O . TRP A 1 185 ? -1.127 -3.705 -20.111 1.00 82.12 185 TRP A O 1
ATOM 1510 N N . PRO A 1 186 ? 0.925 -4.555 -19.763 1.00 66.06 186 PRO A N 1
ATOM 1511 C CA . PRO A 1 186 ? 1.571 -3.289 -20.054 1.00 66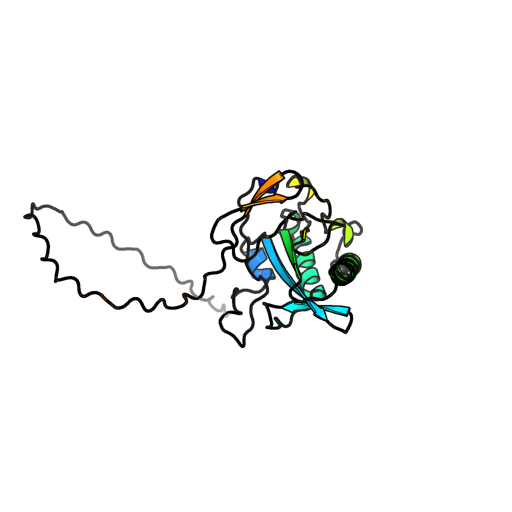.06 186 PRO A CA 1
ATOM 1512 C C . PRO A 1 186 ? 1.4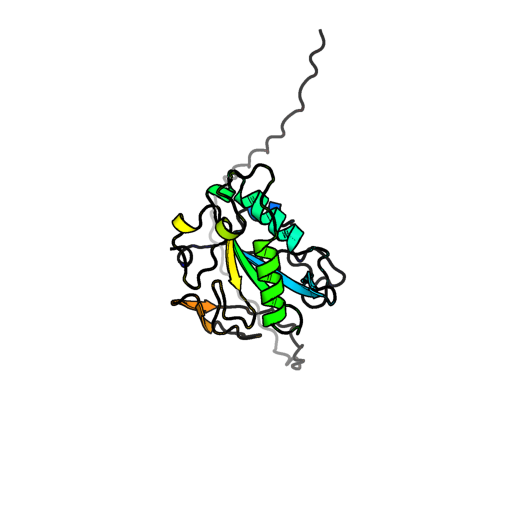96 -3.034 -21.566 1.00 66.06 186 PRO A C 1
ATOM 1514 O O . PRO A 1 186 ? 1.790 -3.942 -22.349 1.00 66.06 186 PRO A O 1
ATOM 1517 N N . PRO A 1 187 ? 1.116 -1.827 -22.024 1.00 58.53 187 PRO A N 1
ATOM 1518 C CA . PRO A 1 187 ? 1.080 -1.531 -23.448 1.00 58.53 187 PRO A CA 1
ATOM 1519 C C . PRO A 1 187 ? 2.464 -1.799 -24.038 1.00 58.53 187 PRO A C 1
ATOM 1521 O O . PRO A 1 187 ? 3.443 -1.121 -23.727 1.00 58.53 187 PRO A O 1
ATOM 1524 N N . SER A 1 188 ? 2.551 -2.826 -24.880 1.00 54.06 188 SER A N 1
ATOM 1525 C CA . SER A 1 188 ? 3.767 -3.145 -25.609 1.00 54.06 188 SER A CA 1
ATOM 1526 C C . SER A 1 188 ? 4.155 -1.918 -26.423 1.00 54.06 188 SER A C 1
ATOM 1528 O O . SER A 1 188 ? 3.360 -1.463 -27.250 1.00 54.06 188 SER A O 1
ATOM 1530 N N . VAL A 1 189 ? 5.375 -1.407 -26.241 1.00 48.44 189 VAL A N 1
ATOM 1531 C CA . VAL A 1 189 ? 6.000 -0.563 -27.261 1.00 48.44 189 VAL A CA 1
ATOM 1532 C C . VAL A 1 189 ? 5.959 -1.396 -28.531 1.00 48.44 189 VAL A C 1
ATOM 1534 O O . VAL A 1 189 ? 6.601 -2.446 -28.593 1.00 48.44 189 VAL A O 1
ATOM 1537 N N . SER A 1 190 ? 5.150 -0.996 -29.512 1.00 39.66 190 SER A N 1
ATOM 1538 C CA . SER A 1 190 ? 5.115 -1.692 -30.788 1.00 39.66 190 SER A CA 1
ATOM 1539 C C . SER A 1 190 ? 6.547 -1.702 -31.315 1.00 39.66 190 SER A C 1
ATOM 1541 O O . SER A 1 190 ? 7.066 -0.658 -31.717 1.00 39.66 190 SER A O 1
ATOM 1543 N N . ARG A 1 191 ? 7.214 -2.861 -31.316 1.00 41.66 191 ARG A N 1
ATOM 1544 C CA . ARG A 1 191 ? 8.309 -3.053 -32.260 1.00 41.66 191 ARG A CA 1
ATOM 1545 C C . ARG A 1 191 ? 7.653 -2.851 -33.609 1.00 41.66 191 ARG A C 1
ATOM 1547 O O . ARG A 1 191 ? 6.765 -3.620 -33.967 1.00 41.66 191 ARG A O 1
ATOM 1554 N N . SER A 1 192 ? 8.002 -1.763 -34.286 1.00 36.84 192 SER A N 1
ATOM 1555 C CA . SER A 1 192 ? 7.546 -1.506 -35.638 1.00 36.84 192 SER A CA 1
ATOM 1556 C C . SER A 1 192 ? 7.944 -2.714 -36.476 1.00 36.84 192 SER A C 1
ATOM 1558 O O . SER A 1 192 ? 9.096 -2.881 -36.868 1.00 36.84 192 SER A O 1
ATOM 1560 N N . SER A 1 193 ? 6.995 -3.613 -36.721 1.00 37.19 193 SER A N 1
ATOM 1561 C CA . SER A 1 193 ? 7.131 -4.554 -37.809 1.00 37.19 193 SER A CA 1
ATOM 1562 C C . SER A 1 193 ? 7.044 -3.701 -39.063 1.00 37.19 193 SER A C 1
ATOM 1564 O O . SER A 1 193 ? 5.956 -3.295 -39.475 1.00 37.19 193 SER A O 1
ATOM 1566 N N . THR A 1 194 ? 8.191 -3.361 -39.638 1.00 42.78 194 THR A N 1
ATOM 1567 C CA . THR A 1 194 ? 8.288 -2.903 -41.018 1.00 42.78 194 THR A CA 1
ATOM 1568 C C . THR A 1 194 ? 7.812 -4.042 -41.911 1.00 42.78 194 THR A C 1
ATOM 1570 O O . THR A 1 194 ? 8.601 -4.812 -42.449 1.00 42.78 194 THR A O 1
ATOM 1573 N N . GLN A 1 195 ? 6.497 -4.188 -42.049 1.00 39.09 195 GLN A N 1
ATOM 1574 C CA . GLN A 1 195 ? 5.946 -4.897 -43.189 1.00 39.09 195 GLN A CA 1
ATOM 1575 C C . GLN A 1 195 ? 5.978 -3.937 -44.384 1.00 39.09 195 GLN A C 1
ATOM 1577 O O . GLN A 1 195 ? 5.543 -2.789 -44.250 1.00 39.09 195 GLN A O 1
ATOM 1582 N N . PRO A 1 196 ? 6.522 -4.353 -45.540 1.00 40.25 196 PRO A N 1
ATOM 1583 C CA . PRO A 1 196 ? 6.500 -3.520 -46.727 1.00 40.25 196 PRO A CA 1
ATOM 1584 C C . PRO A 1 196 ? 5.046 -3.287 -47.145 1.00 40.25 196 PRO A C 1
ATOM 1586 O O . PRO A 1 196 ? 4.273 -4.229 -47.314 1.00 40.25 196 PRO A O 1
ATOM 1589 N N . LEU A 1 197 ? 4.681 -2.013 -47.292 1.00 35.16 197 LEU A N 1
ATOM 1590 C CA . LEU A 1 197 ? 3.389 -1.571 -47.809 1.00 35.16 197 LEU A CA 1
ATOM 1591 C C . LEU A 1 197 ? 3.155 -2.184 -49.198 1.00 35.16 197 LEU A C 1
ATOM 1593 O O . LEU A 1 197 ? 3.669 -1.687 -50.202 1.00 35.16 197 LEU A O 1
ATOM 1597 N N . HIS A 1 198 ? 2.350 -3.243 -49.275 1.00 42.66 198 HIS A N 1
ATOM 1598 C CA . HIS A 1 198 ? 1.739 -3.640 -50.535 1.00 42.66 198 HIS A CA 1
ATOM 1599 C C . HIS A 1 198 ? 0.723 -2.562 -50.927 1.00 42.66 198 HIS A C 1
ATOM 1601 O O . HIS A 1 198 ? -0.267 -2.339 -50.233 1.00 42.66 198 HIS A O 1
ATOM 1607 N N . ARG A 1 199 ? 0.980 -1.871 -52.044 1.00 40.56 199 ARG A N 1
ATOM 1608 C CA . ARG A 1 199 ? 0.013 -0.967 -52.680 1.00 40.56 199 ARG A CA 1
ATOM 1609 C C . ARG A 1 199 ? -1.241 -1.758 -53.052 1.00 40.56 199 ARG A C 1
ATOM 1611 O O . ARG A 1 199 ? -1.223 -2.509 -54.023 1.00 40.56 199 ARG A O 1
ATOM 1618 N N . SER A 1 200 ? -2.331 -1.556 -52.324 1.00 44.44 200 SER A N 1
ATOM 1619 C CA . SER A 1 200 ? -3.673 -1.907 -52.785 1.00 44.44 200 SER A CA 1
ATOM 1620 C C . SER A 1 200 ? -4.258 -0.748 -53.599 1.00 44.44 200 SER A C 1
ATOM 1622 O O . SER A 1 200 ? -4.180 0.410 -53.185 1.00 44.44 200 SER A O 1
ATOM 1624 N N . SER A 1 201 ? -4.818 -1.068 -54.768 1.00 43.22 201 SER A N 1
ATOM 1625 C CA . SER A 1 201 ? -5.489 -0.146 -55.697 1.00 43.22 201 SER A CA 1
ATOM 1626 C C . SER A 1 201 ? -6.600 0.686 -55.032 1.00 43.22 201 SER A C 1
ATOM 1628 O O . SER A 1 201 ? -7.209 0.221 -54.067 1.00 43.22 201 SER A O 1
ATOM 1630 N N . PRO A 1 202 ? -6.901 1.900 -55.537 1.00 37.31 202 PRO A N 1
ATOM 1631 C CA . PRO A 1 202 ? -7.850 2.800 -54.890 1.00 37.31 202 PRO A CA 1
ATOM 1632 C C . PRO A 1 202 ? -9.289 2.268 -54.966 1.00 37.31 202 PRO A C 1
ATOM 1634 O O . PRO A 1 202 ? -9.776 1.898 -56.034 1.00 37.31 202 PRO A O 1
ATOM 1637 N N . LEU A 1 203 ? -9.965 2.259 -53.816 1.00 40.50 203 LEU A N 1
ATOM 1638 C CA . LEU A 1 203 ? -11.390 1.959 -53.680 1.00 40.50 203 LEU A CA 1
ATOM 1639 C C . LEU A 1 203 ? -12.230 3.115 -54.249 1.00 40.50 203 LEU A C 1
ATOM 1641 O O . LEU A 1 203 ? -11.951 4.284 -53.981 1.00 40.50 203 LEU A O 1
ATOM 1645 N N . GLN A 1 204 ? -13.269 2.787 -55.021 1.00 40.59 204 GLN A N 1
ATOM 1646 C CA . GLN A 1 204 ? -14.260 3.761 -55.489 1.00 40.59 204 GLN A CA 1
ATOM 1647 C C . GLN A 1 204 ? -15.135 4.265 -54.327 1.00 40.59 204 GLN A C 1
ATOM 1649 O O . GLN A 1 204 ? -15.475 3.481 -53.438 1.00 40.59 204 GLN A O 1
ATOM 1654 N N . PRO A 1 205 ? -15.542 5.548 -54.333 1.00 37.41 205 PRO A N 1
ATOM 1655 C CA . PRO A 1 205 ? -16.407 6.088 -53.293 1.00 37.41 205 PRO A CA 1
ATOM 1656 C C . PRO A 1 205 ? -17.847 5.549 -53.416 1.00 37.41 205 PRO A C 1
ATOM 1658 O O . PRO A 1 205 ? -18.330 5.319 -54.530 1.00 37.41 205 PRO A O 1
ATOM 1661 N N . PRO A 1 206 ? -18.557 5.366 -52.288 1.00 38.09 206 PRO A N 1
ATOM 1662 C CA . PRO A 1 206 ? -19.926 4.866 -52.291 1.00 38.09 206 PRO A CA 1
ATOM 1663 C C . PRO A 1 206 ? -20.916 5.941 -52.767 1.00 38.09 206 PRO A C 1
ATOM 1665 O O . PRO A 1 206 ? -20.746 7.131 -52.501 1.00 38.09 206 PRO A O 1
ATOM 1668 N N . LYS A 1 207 ? -21.978 5.510 -53.459 1.00 40.31 207 LYS A N 1
ATOM 1669 C CA . LYS A 1 207 ?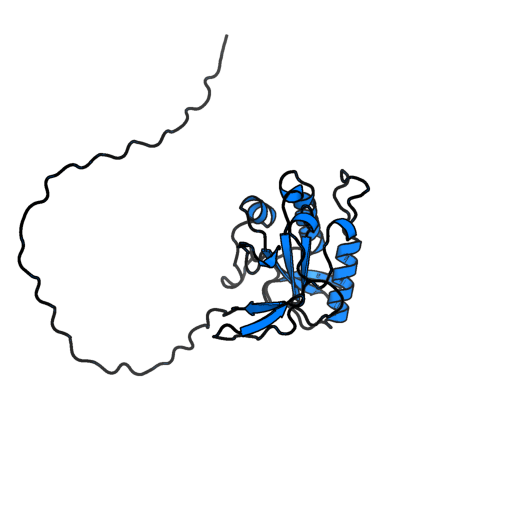 -23.094 6.374 -53.876 1.00 40.31 207 LYS A CA 1
ATOM 1670 C C . LYS A 1 207 ? -23.998 6.695 -52.679 1.00 40.31 207 LYS A C 1
ATOM 1672 O O . LYS A 1 207 ? -24.425 5.780 -51.979 1.00 40.31 207 LYS A O 1
ATOM 1677 N N . LEU A 1 208 ? -24.307 7.978 -52.477 1.00 35.19 208 LEU A N 1
ATOM 1678 C CA . LEU A 1 208 ? -25.307 8.436 -51.505 1.00 35.19 208 LEU A CA 1
ATOM 1679 C C . LEU A 1 208 ? -26.740 8.179 -52.015 1.00 35.19 208 LEU A C 1
ATOM 1681 O O . LEU A 1 208 ? -26.987 8.391 -53.204 1.00 35.19 208 LEU A O 1
ATOM 1685 N N . PRO A 1 209 ? -27.688 7.778 -51.147 1.00 35.94 209 PRO A N 1
ATOM 1686 C CA . PRO A 1 209 ? -29.106 7.739 -51.483 1.00 35.94 209 PRO A CA 1
ATOM 1687 C C . PRO A 1 209 ? -29.769 9.121 -51.355 1.00 35.94 209 PRO A C 1
ATOM 1689 O O . PRO A 1 209 ? -29.365 9.955 -50.542 1.00 35.94 209 PRO A O 1
ATOM 1692 N N . GLU A 1 210 ? -30.784 9.342 -52.193 1.00 36.44 210 GLU A N 1
ATOM 1693 C CA . GLU A 1 210 ? -31.531 10.593 -52.341 1.00 36.44 210 GLU A CA 1
ATOM 1694 C C . GLU A 1 210 ? -32.386 10.945 -51.111 1.00 36.44 210 GLU A C 1
ATOM 1696 O O . GLU A 1 210 ? -32.890 10.093 -50.381 1.00 36.44 210 GLU A O 1
ATOM 1701 N N . SER A 1 211 ? -32.517 12.252 -50.894 1.00 36.53 211 SER A N 1
ATOM 1702 C CA . SER A 1 211 ? -33.166 12.914 -49.767 1.00 36.53 211 SER A CA 1
ATOM 1703 C C . SER A 1 211 ? -34.693 12.803 -49.778 1.00 36.53 211 SER A C 1
ATOM 1705 O O . SER A 1 211 ? -35.323 13.176 -50.767 1.00 36.53 211 SER A O 1
ATOM 1707 N N . HIS A 1 212 ? -35.283 12.489 -48.622 1.00 35.78 212 HIS A N 1
ATOM 1708 C CA . HIS A 1 212 ? -36.631 12.935 -48.270 1.00 35.78 212 HIS A CA 1
ATOM 1709 C C . HIS A 1 212 ? -36.581 13.820 -47.013 1.00 35.78 212 HIS A C 1
ATOM 1711 O O . HIS A 1 212 ? -36.193 13.392 -45.929 1.00 35.78 212 HIS A O 1
ATOM 1717 N N . THR A 1 213 ? -36.945 15.083 -47.230 1.00 36.59 213 THR A N 1
ATOM 1718 C CA . THR A 1 213 ? -37.395 16.136 -46.301 1.00 36.59 213 THR A CA 1
ATOM 1719 C C . THR A 1 213 ? -38.408 15.548 -45.299 1.00 36.59 213 THR A C 1
ATOM 1721 O O . THR A 1 213 ? -39.229 14.732 -45.695 1.00 36.59 213 THR A O 1
ATOM 1724 N N . GLU A 1 214 ? -38.402 15.824 -43.993 1.00 34.06 214 GLU A N 1
ATOM 1725 C CA . GLU A 1 214 ? -38.605 17.114 -43.323 1.00 34.06 214 GLU A CA 1
ATOM 1726 C C . GLU A 1 214 ? -38.064 17.060 -41.878 1.00 34.06 214 GLU A C 1
ATOM 1728 O O . GLU A 1 214 ? -38.371 16.134 -41.130 1.00 34.06 214 GLU A O 1
ATOM 1733 N N . TYR A 1 215 ? -37.327 18.087 -41.437 1.00 30.56 215 TYR A N 1
ATOM 1734 C CA . TYR A 1 215 ? -37.089 18.331 -40.010 1.00 30.56 215 TYR A CA 1
ATOM 1735 C C . TYR A 1 215 ? -37.482 19.772 -39.683 1.00 30.56 215 TYR A C 1
ATOM 1737 O O . TYR A 1 215 ? -36.841 20.731 -40.121 1.00 30.56 215 TYR A O 1
ATOM 1745 N N . ARG A 1 216 ? -38.579 19.929 -38.935 1.00 35.38 216 ARG A N 1
ATOM 1746 C CA . ARG A 1 216 ? -38.988 21.208 -38.349 1.00 35.38 216 ARG A CA 1
ATOM 1747 C C . ARG A 1 216 ? -38.046 21.564 -37.198 1.00 35.38 216 ARG A C 1
ATOM 1749 O O . ARG A 1 216 ? -37.777 20.765 -36.310 1.00 35.38 216 ARG A O 1
ATOM 1756 N N . SER A 1 217 ? -37.578 22.803 -37.250 1.00 39.34 217 SER A N 1
ATOM 1757 C CA . SER A 1 217 ? -36.757 23.497 -36.263 1.00 39.34 217 SER A CA 1
ATOM 1758 C C . SER A 1 217 ? -37.459 23.653 -34.905 1.00 39.34 217 SER A C 1
ATOM 1760 O O . SER A 1 217 ? -38.537 24.241 -34.832 1.00 39.34 217 SER A O 1
ATOM 1762 N N . SER A 1 218 ? -36.796 23.224 -33.826 1.00 35.31 218 SER A N 1
ATOM 1763 C CA . SER A 1 218 ? -36.899 23.876 -32.513 1.00 35.31 218 SER A CA 1
ATOM 1764 C C . SER A 1 218 ? -35.592 23.693 -31.727 1.00 35.31 218 SER A C 1
ATOM 1766 O O . SER A 1 218 ? -35.414 22.730 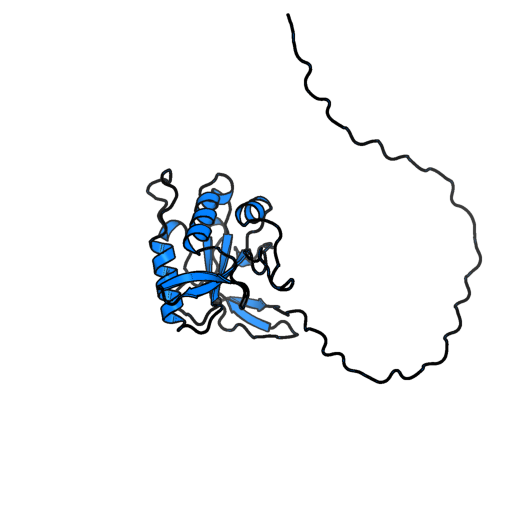-30.983 1.00 35.31 218 SER A O 1
ATOM 1768 N N . LEU A 1 219 ? -34.648 24.615 -31.918 1.00 37.47 219 LEU A N 1
ATOM 1769 C CA . LEU A 1 219 ? -33.452 24.735 -31.081 1.00 37.47 219 LEU A CA 1
ATOM 1770 C C . LEU A 1 219 ? -33.823 25.452 -29.775 1.00 37.47 219 LEU A C 1
ATOM 1772 O O . LEU A 1 219 ? -34.068 26.658 -29.776 1.00 37.47 219 LEU A O 1
ATOM 1776 N N . ALA A 1 220 ? -33.839 24.726 -28.657 1.00 38.75 220 ALA A N 1
ATOM 1777 C CA . ALA A 1 220 ? -33.794 25.333 -27.330 1.00 38.75 220 ALA A CA 1
ATOM 1778 C C . ALA A 1 220 ? -32.342 25.746 -27.020 1.00 38.75 220 ALA A C 1
ATOM 1780 O O . ALA A 1 220 ? -31.424 24.932 -27.115 1.00 38.75 220 ALA A O 1
ATOM 1781 N N . ARG A 1 221 ? -32.125 27.026 -26.689 1.00 44.28 221 ARG A N 1
ATOM 1782 C CA . ARG A 1 221 ? -30.818 27.555 -26.261 1.00 44.28 221 ARG A CA 1
ATOM 1783 C C . ARG A 1 221 ? -30.438 27.001 -24.877 1.00 44.28 221 ARG A C 1
ATOM 1785 O O . ARG A 1 221 ? -31.312 26.948 -24.015 1.00 44.28 221 ARG A O 1
ATOM 1792 N N . PRO A 1 222 ? -29.158 26.685 -24.617 1.00 39.22 222 PRO A N 1
ATOM 1793 C CA . PRO A 1 222 ? -28.696 26.383 -23.267 1.00 39.22 222 PRO A CA 1
ATOM 1794 C C . PRO A 1 222 ? -28.605 27.661 -22.415 1.00 39.22 222 PRO A C 1
ATOM 1796 O O . PRO A 1 222 ? -28.188 28.720 -22.893 1.00 39.22 222 PRO A O 1
ATOM 1799 N N . SER A 1 223 ? -29.012 27.554 -21.150 1.00 43.84 223 SER A N 1
ATOM 1800 C CA . SER A 1 223 ? -28.944 28.621 -20.143 1.00 43.84 223 SER A CA 1
ATOM 1801 C C . SER A 1 223 ? -27.493 28.936 -19.738 1.00 43.84 223 SER A C 1
ATOM 1803 O O . SER A 1 223 ? -26.676 28.016 -19.662 1.00 43.84 223 SER A O 1
ATOM 1805 N N . PRO A 1 224 ? -27.146 30.204 -19.447 1.00 43.91 224 PRO A N 1
ATOM 1806 C CA . PRO A 1 224 ? -25.794 30.573 -19.033 1.00 43.91 224 PRO A CA 1
ATOM 1807 C C . PRO A 1 224 ? -25.476 30.138 -17.591 1.00 43.91 224 PRO A C 1
ATOM 1809 O O . PRO A 1 224 ? -26.324 30.195 -16.700 1.00 43.91 224 PRO A O 1
ATOM 1812 N N . LEU A 1 225 ? -24.221 29.724 -17.391 1.00 39.91 225 LEU A N 1
ATOM 1813 C CA . LEU A 1 225 ? -23.614 29.338 -16.114 1.00 39.91 225 LEU A CA 1
ATOM 1814 C C . LEU A 1 225 ? -23.621 30.499 -15.104 1.00 39.91 225 LEU A C 1
ATOM 1816 O O . LEU A 1 225 ? -23.274 31.633 -15.434 1.00 39.91 225 LEU A O 1
ATOM 1820 N N . PHE A 1 226 ? -23.992 30.190 -13.861 1.00 45.19 226 PHE A N 1
ATOM 1821 C CA . PHE A 1 226 ? -24.039 31.126 -12.739 1.00 45.19 226 PHE A CA 1
ATOM 1822 C C . PHE A 1 226 ? -22.622 31.409 -12.211 1.00 45.19 226 PHE A C 1
ATOM 1824 O O . PHE A 1 226 ? -21.912 30.486 -11.815 1.00 45.19 226 PHE A O 1
ATOM 1831 N N . ILE A 1 227 ? -22.218 32.682 -12.192 1.00 42.94 227 ILE A N 1
ATOM 1832 C CA . ILE A 1 227 ? -20.959 33.151 -11.592 1.00 42.94 227 ILE A CA 1
ATOM 1833 C C . ILE A 1 227 ? -21.311 33.850 -10.266 1.00 42.94 227 ILE A C 1
ATOM 1835 O O . ILE A 1 227 ? -22.072 34.820 -10.298 1.00 42.94 227 ILE A O 1
ATOM 1839 N N . PRO A 1 228 ? -20.795 33.408 -9.103 1.00 41.88 228 PRO A N 1
ATOM 1840 C CA . PRO A 1 228 ? -21.065 34.079 -7.837 1.00 41.88 228 PRO A CA 1
ATOM 1841 C C . PRO A 1 228 ? -20.304 35.410 -7.732 1.00 41.88 228 PRO A C 1
ATOM 1843 O O . PRO A 1 228 ? -19.114 35.487 -8.037 1.00 41.88 228 PRO A O 1
ATOM 1846 N N . GLN A 1 229 ? -21.000 36.459 -7.287 1.00 52.34 229 GLN A N 1
ATOM 1847 C CA . GLN A 1 229 ? -20.431 37.784 -7.013 1.00 52.34 229 GLN A CA 1
ATOM 1848 C C . GLN A 1 229 ? -19.683 37.799 -5.663 1.00 52.34 229 GLN A C 1
ATOM 1850 O O . GLN A 1 229 ? -20.125 37.140 -4.719 1.00 52.34 229 GLN A O 1
ATOM 1855 N N . PRO A 1 230 ? -18.579 38.560 -5.533 1.00 49.09 230 PRO A N 1
ATOM 1856 C CA . PRO A 1 230 ? -17.855 38.702 -4.273 1.00 49.09 230 PRO A CA 1
ATOM 1857 C C . PRO A 1 230 ? -18.640 39.538 -3.239 1.00 49.09 230 PRO A C 1
ATOM 1859 O O . PRO A 1 230 ? -19.452 40.387 -3.614 1.00 49.09 230 PRO A O 1
ATOM 1862 N N . PRO A 1 231 ? -18.399 39.330 -1.929 1.00 58.28 231 PRO A N 1
ATOM 1863 C CA . PRO A 1 231 ? -19.160 39.980 -0.864 1.00 58.28 231 PRO A CA 1
ATOM 1864 C C . PRO A 1 231 ? -18.934 41.499 -0.823 1.00 58.28 231 PRO A C 1
ATOM 1866 O O . PRO A 1 231 ? -17.801 41.983 -0.873 1.00 58.28 231 PRO A O 1
ATOM 1869 N N . GLN A 1 232 ? -20.030 42.254 -0.695 1.00 54.84 232 GLN A N 1
ATOM 1870 C CA . GLN A 1 232 ? -20.003 43.704 -0.496 1.00 54.84 232 GLN A CA 1
ATOM 1871 C C . GLN A 1 232 ? -19.445 44.053 0.891 1.00 54.84 232 GLN A C 1
ATOM 1873 O O . GLN A 1 232 ? -19.853 43.493 1.908 1.00 54.84 232 GLN A O 1
ATOM 1878 N N . LYS A 1 233 ? -18.516 45.015 0.925 1.00 45.38 233 LYS A N 1
ATOM 1879 C CA . LYS A 1 233 ? -18.027 45.644 2.156 1.00 45.38 233 LYS A CA 1
ATOM 1880 C C . LYS A 1 233 ? -19.158 46.454 2.793 1.00 45.38 233 LYS A C 1
ATOM 1882 O O . LYS A 1 233 ? -19.648 47.396 2.179 1.00 45.38 233 LYS A O 1
ATOM 1887 N N . VAL A 1 234 ? -19.521 46.117 4.026 1.00 48.56 234 VAL A N 1
ATOM 1888 C CA . VAL A 1 234 ? -20.381 46.948 4.876 1.00 48.56 234 VAL A CA 1
ATOM 1889 C C . VAL A 1 234 ? -19.490 47.994 5.549 1.00 48.56 234 VAL A C 1
ATOM 1891 O O . VAL A 1 234 ? -18.630 47.648 6.358 1.00 48.56 234 VAL A O 1
ATOM 1894 N N . GLY A 1 235 ? -19.648 49.256 5.153 1.00 51.53 235 GLY A N 1
ATOM 1895 C CA . GLY A 1 235 ? -19.152 50.431 5.873 1.00 51.53 235 GLY A CA 1
ATOM 1896 C C . GLY A 1 235 ? -20.336 51.154 6.515 1.00 51.53 235 GLY A C 1
ATOM 1897 O O . GLY A 1 235 ? -21.421 51.132 5.938 1.00 51.53 235 GLY A O 1
ATOM 1898 N N . ALA A 1 236 ? -20.110 51.696 7.714 1.00 44.81 236 ALA A N 1
ATOM 1899 C CA . ALA A 1 236 ? -21.084 52.362 8.584 1.00 44.81 236 ALA A CA 1
ATOM 1900 C C . ALA A 1 236 ? -21.849 53.524 7.929 1.00 44.81 236 ALA A C 1
ATOM 1902 O O . ALA A 1 236 ? -21.264 54.195 7.048 1.00 44.81 236 ALA A O 1
#

Radius of gyration: 25.48 Å; Cα contacts (8 Å, |Δi|>4): 364; chains: 1; bounding box: 60×71×78 Å

Solvent-accessible surface area (backbone atoms only — not comparable to full-atom values): 14512 Å² total; per-residue (Å²): 93,49,90,77,55,95,71,49,61,38,67,48,39,64,18,69,42,69,95,47,77,89,35,47,66,39,92,57,58,63,69,57,40,45,76,72,59,44,32,32,39,32,43,34,28,30,74,44,96,88,71,44,48,34,29,34,46,74,91,44,70,37,88,39,46,49,68,62,52,49,48,52,52,45,53,43,26,72,33,83,65,24,44,73,32,54,34,38,42,32,40,30,65,61,57,90,66,59,47,66,59,51,47,52,48,52,53,48,48,51,63,63,49,72,58,60,93,86,51,58,90,79,56,42,39,67,62,36,43,44,48,56,46,54,75,53,50,53,84,82,34,41,30,17,37,35,37,30,41,62,52,84,69,87,87,64,16,28,37,56,80,58,82,77,79,78,38,93,56,70,44,77,29,45,39,32,93,35,87,36,83,45,73,64,60,70,83,71,78,74,76,79,75,84,67,82,84,76,86,73,80,86,80,81,82,84,86,82,83,87,86,78,90,84,82,88,87,79,84,79,80,85,82,83,84,87,78,87,79,80,85,80,82,87,76,136

Nearest PDB structures (foldseek):
  6ptd-assembly1_A  TM=7.934E-01  e=6.181E-09  Bacillus cereus
  4s3g-assembly1_A  TM=7.837E-01  e=1.684E-08  Staphylococcus aureus subsp. aureus str. Newman
  4i9t-assembly1_A  TM=7.837E-01  e=1.909E-08  Staphylococcus aureus subsp. aureus str. Newman
  4rv3-assembly1_A  TM=7.892E-01  e=5.199E-08  Staphylococcus aureus subsp. aureus str. Newman
  4f2u-assembly1_A  TM=7.723E-01  e=4.047E-08  Staphylococcus aureus subsp. aureus str. Newman

Secondary structure (DSSP, 8-state):
-GGGS---EETTTT----SSGGG---SS-HHHHHHTT--EEEEEEEEPTTS-EEEEETTEEEEEEHHHHHHHHHHHHHSTTTTT--EEEEEEE-S-S-HHHHHHHHHHHHHHS---TT--TT--HHHHEE--SSPPPHHHHTTSEEEEEESS--SSSB-BS---SS-SS-EEEEETTEEEEE-----------------PPPPPPPPPPPP--------PPPPPPP-PPPPPP---

InterPro domains:
  IPR000909 Phosphatidylinositol-specific phospholipase C, X domain [PF00388] (5-148)
  IPR017946 PLC-like phosphodiesterase, TIM beta/alpha-barrel domain superfamily [G3DSA:3.20.20.190] (1-202)
  IPR017946 PLC-like phosphodiesterase, TIM beta/alpha-barrel domain superfamily [SSF51695] (2-187)
  IPR051057 Phosphoinositide phospholipase C domain-containing protein [PTHR13593] (2-193)

Organism: Rhodotorula toruloides (NCBI:txid5286)

Foldseek 3Di:
DVVVDDAAAFDLQLQCDDPPPVSHRDPDHPLVCVVVRHAEYAFEWEQDPVRWTFTDDQVRGSPDTVLVVVQSLLVQLQDPVNQQFEHEYEYHYRDDDDVVSVVVSVVVSLQPNAHDPPDDPCDHSVQQEDWAQADDDRVSGRSHYFYEYPDDDDDTGWYWPDDDPQDPDWDWTDTRNDIDTDDDHDPDPPPPPPDPDDDDDDDDDDDDDDDDDDDDDDDDDDDDDDDDDDDDDDDD

pLDDT: mean 82.36, std 22.02, range [30.56, 98.88]